Protein AF-A0A2E1DKI5-F1 (afdb_monomer)

Solvent-accessible surface area (backbone atoms only — not comparable to full-atom values): 12552 Å² total; per-residue (Å²): 135,84,75,84,70,75,86,70,64,43,45,57,90,66,54,84,60,68,47,29,30,37,26,44,74,90,65,48,77,78,40,80,41,45,41,68,60,49,48,49,57,13,55,77,67,79,36,37,36,33,37,78,37,78,89,44,90,59,27,35,30,34,32,41,59,60,70,61,49,53,50,51,53,50,48,52,53,49,49,50,55,65,69,49,71,80,70,50,74,44,80,45,82,47,56,74,84,63,51,72,69,62,47,52,57,51,48,53,51,52,48,49,40,16,61,73,51,25,33,37,38,39,34,35,54,51,61,81,80,46,66,80,45,61,64,55,48,50,55,52,53,49,55,49,47,63,74,32,52,87,51,27,43,78,73,39,72,83,40,76,61,88,59,32,36,37,30,34,38,34,40,27,72,68,39,54,52,51,47,55,50,50,53,48,51,52,49,52,51,51,52,50,53,54,52,52,53,53,53,50,52,53,54,52,51,52,55,53,52,56,56,53,58,58,53,62,61,58,67,70,62,74,83,73,126

Foldseek 3Di:
DDDPDDQAWQKQPSDPDQKEFEAEPVRDGPGIDGSVVNNVNLVVVVWIWTFNAVPDVVTYTYTHHPVVVVVVVVVVVVVVVVVPPDQAEAEAEDELPDDPVRLVVSLVVVLVCLLVFHKYKYKYFADDPCVVCVVSVLVSVVVSQVSNVVFWHWPAHFDDDDRMTITIIGGDVVSVVVVVVVVVVVVVVVVVVVVVVVVVVVVVVVVVVVVVVVVVVVVVPPPPD

Radius of gyration: 31.95 Å; Cα contacts (8 Å, |Δi|>4): 259; chains: 1; bounding box: 62×34×110 Å

pLDDT: mean 80.29, std 14.34, range [38.94, 94.31]

Structure (mmCIF, N/CA/C/O backbone):
data_AF-A0A2E1DKI5-F1
#
_entry.id   AF-A0A2E1DKI5-F1
#
loop_
_atom_site.group_PDB
_atom_site.id
_atom_site.type_symbol
_atom_site.label_atom_id
_atom_site.label_alt_id
_atom_site.label_comp_id
_atom_site.label_asym_id
_atom_site.label_entity_id
_atom_site.label_seq_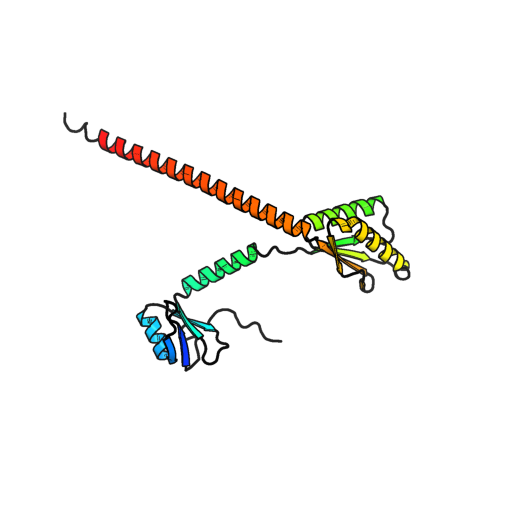id
_atom_site.pdbx_PDB_ins_code
_atom_site.Cartn_x
_atom_site.Cartn_y
_atom_site.Cartn_z
_atom_site.occupancy
_atom_site.B_iso_or_equiv
_atom_site.auth_seq_id
_atom_site.auth_comp_id
_atom_site.auth_asym_id
_atom_site.auth_atom_id
_atom_site.pdbx_PDB_model_num
ATOM 1 N N . MET A 1 1 ? -23.601 -0.014 -5.928 1.00 38.94 1 MET A N 1
ATOM 2 C CA . MET A 1 1 ? -22.528 0.612 -5.125 1.00 38.94 1 MET A CA 1
ATOM 3 C C . MET A 1 1 ? -23.033 0.673 -3.694 1.00 38.94 1 MET A C 1
ATOM 5 O O . MET A 1 1 ? -23.995 1.387 -3.455 1.00 38.94 1 MET A O 1
ATOM 9 N N . ALA A 1 2 ? -22.509 -0.158 -2.791 1.00 43.00 2 ALA A N 1
ATOM 10 C CA . ALA A 1 2 ? -22.904 -0.122 -1.384 1.00 43.00 2 ALA A CA 1
ATOM 11 C C . ALA A 1 2 ? -22.176 1.048 -0.711 1.00 43.00 2 ALA A C 1
ATOM 13 O O . ALA A 1 2 ? -20.948 1.105 -0.738 1.00 43.00 2 ALA A O 1
ATOM 14 N N . THR A 1 3 ? -22.930 2.008 -0.182 1.00 43.09 3 THR A N 1
ATOM 15 C CA . THR A 1 3 ? -22.412 3.131 0.607 1.00 43.09 3 THR A CA 1
ATOM 16 C C . THR A 1 3 ? -21.583 2.575 1.770 1.00 43.09 3 THR A C 1
ATOM 18 O O . THR A 1 3 ? -22.062 1.637 2.416 1.00 43.09 3 THR A O 1
ATOM 21 N N . PRO A 1 4 ? -20.375 3.095 2.064 1.00 44.16 4 PRO A N 1
ATOM 22 C CA . PRO A 1 4 ? -19.642 2.667 3.249 1.00 44.16 4 PRO A CA 1
ATOM 23 C C . PRO A 1 4 ? -20.494 3.021 4.469 1.00 44.16 4 PRO A C 1
ATOM 25 O O . PRO A 1 4 ? -20.694 4.196 4.773 1.00 44.16 4 PRO A O 1
ATOM 28 N N . GLN A 1 5 ? -21.082 2.011 5.114 1.00 53.19 5 GLN A N 1
ATOM 29 C CA . GLN A 1 5 ? -21.780 2.228 6.373 1.00 53.19 5 GLN A CA 1
ATOM 30 C C . GLN A 1 5 ? -20.748 2.744 7.368 1.00 53.19 5 GLN A C 1
ATOM 32 O O . GLN A 1 5 ? -19.665 2.166 7.481 1.00 53.19 5 GLN A O 1
ATOM 37 N N . ASN A 1 6 ? -21.063 3.867 8.013 1.00 49.09 6 ASN A N 1
ATOM 38 C CA . ASN A 1 6 ? -20.227 4.445 9.051 1.00 49.09 6 ASN A CA 1
ATOM 39 C C . ASN A 1 6 ? -19.862 3.326 10.041 1.00 49.09 6 ASN A C 1
ATOM 41 O O . ASN A 1 6 ? -20.757 2.717 10.619 1.00 49.09 6 ASN A O 1
ATOM 45 N N . GLN A 1 7 ? -18.572 2.999 10.157 1.00 61.75 7 GLN A N 1
ATOM 46 C CA . GLN A 1 7 ? -18.068 1.869 10.955 1.00 61.75 7 GLN A CA 1
ATOM 47 C C . GLN A 1 7 ? -18.132 2.137 12.466 1.00 61.75 7 GLN A C 1
ATOM 49 O O . GLN A 1 7 ? -17.610 1.353 13.257 1.00 61.75 7 GLN A O 1
ATOM 54 N N . GLU A 1 8 ? -18.733 3.253 12.870 1.00 75.88 8 GLU A N 1
ATOM 55 C CA . GLU A 1 8 ? -18.983 3.551 14.268 1.00 75.88 8 GLU A CA 1
ATOM 56 C C . GLU A 1 8 ? -20.163 2.698 14.757 1.00 75.88 8 GLU A C 1
ATOM 58 O O . GLU A 1 8 ? -21.264 2.797 14.201 1.00 75.88 8 GLU A O 1
ATOM 63 N N . PRO A 1 9 ? -19.944 1.829 15.759 1.00 82.38 9 PRO A N 1
ATOM 64 C CA . PRO A 1 9 ? -21.014 1.027 16.326 1.00 82.38 9 PRO A CA 1
ATOM 65 C C . PRO A 1 9 ? -22.033 1.941 17.011 1.00 82.38 9 PRO A C 1
ATOM 67 O O . PRO A 1 9 ? -21.679 2.945 17.631 1.00 82.38 9 PRO A O 1
ATOM 70 N N . ARG A 1 10 ? -23.314 1.593 16.885 1.00 88.56 10 ARG A N 1
ATOM 71 C CA . ARG A 1 10 ? -24.401 2.300 17.571 1.00 88.56 10 ARG A CA 1
ATOM 72 C C . ARG A 1 10 ? -24.365 1.953 19.053 1.00 88.56 10 ARG A C 1
ATOM 74 O O . ARG A 1 10 ? -24.092 0.807 19.405 1.00 88.56 10 ARG A O 1
ATOM 81 N N . ILE A 1 11 ? -24.668 2.929 19.899 1.00 90.56 11 ILE A N 1
ATOM 82 C CA . ILE A 1 11 ? -24.651 2.767 21.356 1.00 90.56 11 ILE A CA 1
ATOM 83 C C . ILE A 1 11 ? -25.999 3.136 21.966 1.00 90.56 11 ILE A C 1
ATOM 85 O O . ILE A 1 11 ? -26.661 4.050 21.470 1.00 90.56 11 ILE A O 1
ATOM 89 N N . ASN A 1 12 ? -26.372 2.460 23.050 1.00 90.00 12 ASN A N 1
ATOM 90 C CA . ASN A 1 12 ? -27.517 2.786 23.902 1.00 90.00 12 ASN A CA 1
ATOM 91 C C . ASN A 1 12 ? -28.786 3.108 23.078 1.00 90.00 12 ASN A C 1
ATOM 93 O O . ASN A 1 12 ? -29.239 2.286 22.278 1.00 90.00 12 ASN A O 1
ATOM 97 N N . ASP A 1 13 ? -29.315 4.329 23.198 1.00 87.38 13 ASP A N 1
ATOM 98 C CA . ASP A 1 13 ? -30.536 4.801 22.522 1.00 87.38 13 ASP A CA 1
ATOM 99 C C . ASP A 1 13 ? -30.431 4.891 20.989 1.00 87.38 13 ASP A C 1
ATOM 101 O O . ASP A 1 13 ? -31.427 5.077 20.286 1.00 87.38 13 ASP A O 1
ATOM 105 N N . GLN A 1 14 ? -29.225 4.777 20.427 1.00 86.62 14 GLN A N 1
ATOM 106 C CA . GLN A 1 14 ? -29.033 4.745 18.976 1.00 86.62 14 GLN A CA 1
ATOM 107 C C . GLN A 1 14 ? -29.433 3.391 18.371 1.00 86.62 14 GLN A C 1
ATOM 109 O O . GLN A 1 14 ? -29.611 3.292 17.150 1.00 86.62 14 GLN A O 1
ATOM 114 N N . ILE A 1 15 ? -29.584 2.356 19.203 1.00 87.25 15 ILE A N 1
ATOM 115 C CA . ILE A 1 15 ? -30.003 1.017 18.796 1.00 87.25 15 ILE A CA 1
ATOM 116 C C . ILE A 1 15 ? -31.519 1.026 18.578 1.00 87.25 15 ILE A C 1
ATOM 118 O O . ILE A 1 15 ? -32.302 1.339 19.466 1.00 87.25 15 ILE A O 1
ATOM 122 N N . ARG A 1 16 ? -31.953 0.681 17.360 1.00 86.06 16 ARG A N 1
ATOM 123 C CA . ARG A 1 16 ? -33.375 0.734 16.954 1.00 86.06 16 ARG A CA 1
ATOM 124 C C . ARG A 1 16 ? -34.074 -0.625 16.936 1.00 86.06 16 ARG A C 1
ATOM 126 O O . ARG A 1 16 ? -35.237 -0.707 16.550 1.00 86.06 16 ARG A O 1
ATOM 133 N N . ALA A 1 17 ? -33.358 -1.697 17.256 1.00 86.62 17 ALA A N 1
ATOM 134 C CA . ALA A 1 17 ? -33.906 -3.046 17.229 1.00 86.62 17 ALA A CA 1
ATOM 135 C C . ALA A 1 17 ? -34.769 -3.316 18.467 1.00 86.62 17 ALA A C 1
ATOM 137 O O . ALA A 1 17 ? -34.451 -2.850 19.552 1.00 86.62 17 ALA A O 1
ATOM 138 N N . GLN A 1 18 ? -35.852 -4.078 18.308 1.00 89.12 18 GLN A N 1
ATOM 139 C CA . GLN A 1 18 ? -36.720 -4.454 19.433 1.00 89.12 18 GLN A CA 1
ATOM 140 C C . GLN A 1 18 ? -36.117 -5.585 20.276 1.00 89.12 18 GLN A C 1
ATOM 142 O O . GLN A 1 18 ? -36.221 -5.576 21.502 1.00 89.12 18 GLN A O 1
ATOM 147 N N . GLU A 1 19 ? -35.461 -6.533 19.608 1.00 91.56 19 GLU A N 1
ATOM 148 C CA . GLU A 1 19 ? -34.788 -7.678 20.215 1.00 91.56 19 GLU A CA 1
ATOM 149 C C . GLU A 1 19 ? -33.311 -7.664 19.831 1.00 91.56 19 GLU A C 1
ATOM 151 O O . GLU A 1 19 ? -32.958 -7.389 18.680 1.00 91.56 19 GLU A O 1
ATOM 156 N N . VAL A 1 20 ? -32.452 -7.978 20.796 1.00 92.50 20 VAL A N 1
ATOM 157 C CA . VAL A 1 20 ? -30.997 -7.991 20.645 1.00 92.50 20 VAL A CA 1
ATOM 158 C C . VAL A 1 20 ? -30.431 -9.293 21.200 1.00 92.50 20 VAL A C 1
ATOM 160 O O . VAL A 1 20 ? -30.910 -9.829 22.199 1.00 92.50 20 VAL A O 1
ATOM 163 N N . ARG A 1 21 ? -29.395 -9.827 20.553 1.00 94.31 21 ARG A N 1
ATOM 164 C CA . ARG A 1 21 ? -28.584 -10.906 21.120 1.00 94.31 21 ARG A CA 1
ATOM 165 C C . ARG A 1 21 ? -27.534 -10.274 22.027 1.00 94.31 21 ARG A C 1
ATOM 167 O O . ARG A 1 21 ? -26.619 -9.627 21.523 1.00 94.31 21 ARG A O 1
ATOM 174 N N . LEU A 1 22 ? -27.685 -10.466 23.331 1.00 92.38 22 LEU A N 1
ATOM 175 C CA . LEU A 1 22 ? -26.880 -9.838 24.367 1.00 92.38 22 LEU A CA 1
ATOM 176 C C . LEU A 1 22 ? -25.679 -10.704 24.763 1.00 92.38 22 LEU A C 1
ATOM 178 O O . LEU A 1 22 ? -25.803 -11.908 25.012 1.00 92.38 22 LEU A O 1
ATOM 182 N N . VAL A 1 23 ? -24.524 -10.053 24.852 1.00 93.31 23 VAL A N 1
ATOM 183 C CA . VAL A 1 23 ? -23.289 -10.583 25.431 1.00 93.31 23 VAL A CA 1
ATOM 184 C C . VAL A 1 23 ? -22.921 -9.711 26.632 1.00 93.31 23 VAL A C 1
ATOM 186 O O . VAL A 1 23 ? -22.868 -8.487 26.499 1.00 93.31 23 VAL A O 1
ATOM 189 N N . SER A 1 24 ? -22.692 -10.335 27.787 1.00 90.88 24 SER A N 1
ATOM 190 C CA . SER A 1 24 ? -22.283 -9.650 29.019 1.00 90.88 24 SER A CA 1
ATOM 191 C C . SER A 1 24 ? -20.851 -9.104 28.916 1.00 90.88 24 SER A C 1
ATOM 193 O O . SER A 1 24 ? -20.116 -9.443 27.981 1.00 90.88 24 SER A O 1
ATOM 195 N N . TYR A 1 25 ? -20.442 -8.291 29.891 1.00 88.75 25 TYR A N 1
ATOM 196 C CA . TYR A 1 25 ? -19.085 -7.745 30.004 1.00 88.75 25 TYR A CA 1
ATOM 197 C C . TYR A 1 25 ? -18.011 -8.846 30.060 1.00 88.75 25 TYR A C 1
ATOM 199 O O . TYR A 1 25 ? -17.004 -8.763 29.358 1.00 88.75 25 TYR A O 1
ATOM 207 N N . ASP A 1 26 ? -18.277 -9.935 30.788 1.00 87.00 26 ASP A N 1
ATOM 208 C CA . ASP A 1 26 ? -17.370 -11.088 30.927 1.00 87.00 26 ASP A CA 1
ATOM 209 C C . ASP A 1 26 ? -17.282 -11.965 29.663 1.00 87.00 26 ASP A C 1
ATOM 211 O O . ASP A 1 26 ? -16.547 -12.950 29.613 1.00 87.00 26 ASP A O 1
ATOM 215 N N . GLY A 1 27 ? -18.049 -11.634 28.618 1.00 85.44 27 GLY A N 1
ATOM 216 C CA . GLY A 1 27 ? -18.135 -12.422 27.389 1.00 85.44 27 GLY A CA 1
ATOM 217 C C . GLY A 1 27 ? -19.150 -13.567 27.444 1.00 85.44 27 GLY A C 1
ATOM 218 O O . GLY A 1 27 ? -19.295 -14.296 26.458 1.00 85.44 27 GLY A O 1
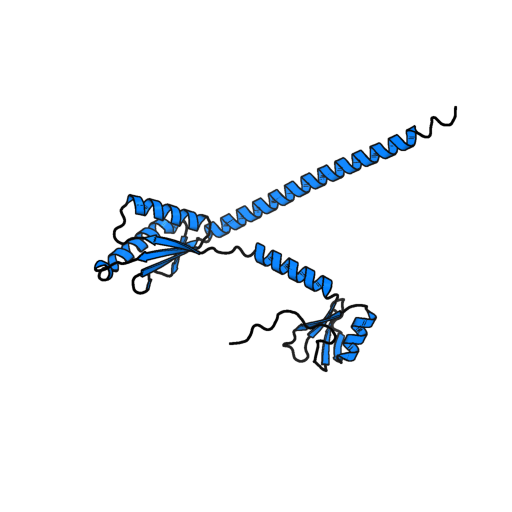ATOM 219 N N . GLU A 1 28 ? -19.890 -13.708 28.547 1.00 90.88 28 GLU A N 1
ATOM 220 C CA . GLU A 1 28 ? -20.987 -14.669 28.655 1.00 90.88 28 GLU A CA 1
ATOM 221 C C . GLU A 1 28 ? -22.141 -14.322 27.706 1.00 90.88 28 GLU A C 1
ATOM 223 O O . GLU A 1 28 ? -22.561 -13.170 27.566 1.00 90.88 28 GLU A O 1
ATOM 228 N N . GLN A 1 29 ? -22.684 -15.342 27.042 1.00 91.00 29 GLN A N 1
ATOM 229 C CA . GLN A 1 29 ? -23.820 -15.183 26.140 1.00 91.00 29 GLN A CA 1
ATOM 230 C C . GLN A 1 29 ? -25.123 -15.266 26.937 1.00 91.00 29 GLN A C 1
ATOM 232 O O . GLN A 1 29 ? -25.589 -16.356 27.257 1.00 91.00 29 GLN A O 1
ATOM 237 N N . VAL A 1 30 ? -25.734 -14.113 27.212 1.00 87.44 30 VAL A N 1
ATOM 238 C CA . VAL A 1 30 ? -27.019 -14.018 27.931 1.00 87.44 30 VAL A CA 1
ATOM 239 C C . VAL A 1 30 ? -28.186 -14.498 27.054 1.00 87.44 30 VAL A C 1
ATOM 241 O O . VAL A 1 30 ? -29.205 -14.971 27.556 1.00 87.44 30 VAL A O 1
ATOM 244 N N . GLY A 1 31 ? -28.030 -14.419 25.728 1.00 90.25 31 GLY A N 1
ATOM 245 C CA . GLY A 1 31 ? -29.013 -14.887 24.751 1.00 90.25 31 GLY A CA 1
ATOM 246 C C . GLY A 1 31 ? -29.808 -13.745 24.122 1.00 90.25 31 GLY A C 1
ATOM 247 O O . GLY A 1 31 ? -29.310 -12.632 23.989 1.00 90.25 31 GLY A O 1
ATOM 248 N N . ILE A 1 32 ? -31.026 -14.025 23.658 1.00 93.06 32 ILE A N 1
ATOM 249 C CA . ILE A 1 32 ? -31.891 -13.020 23.020 1.00 93.06 32 ILE A CA 1
ATOM 250 C C . ILE A 1 32 ? -32.719 -12.338 24.108 1.00 93.06 32 ILE A C 1
ATOM 252 O O . ILE A 1 32 ? -33.470 -13.013 24.811 1.00 93.06 32 ILE A O 1
ATOM 256 N N . ARG A 1 33 ? -32.581 -11.01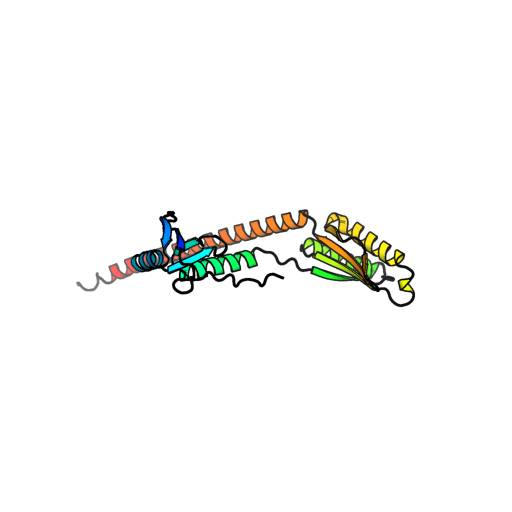7 24.236 1.00 91.62 33 ARG A N 1
ATOM 257 C CA . ARG A 1 33 ? -33.314 -10.171 25.186 1.00 91.62 33 ARG A CA 1
ATOM 258 C C . ARG A 1 33 ? -33.974 -8.998 24.470 1.00 91.62 33 ARG A C 1
ATOM 260 O O . ARG A 1 33 ? -33.619 -8.657 23.340 1.00 91.62 33 ARG A O 1
ATOM 267 N N . SER A 1 34 ? -34.943 -8.379 25.136 1.00 93.75 34 SER A N 1
ATOM 268 C CA . SER A 1 34 ? -35.511 -7.117 24.657 1.00 93.75 34 SER A CA 1
ATOM 269 C C . SER A 1 34 ? -34.493 -5.983 24.801 1.00 93.75 34 SER A C 1
ATOM 271 O O . SER A 1 34 ? -33.638 -6.024 25.689 1.00 93.75 34 SER A O 1
ATOM 273 N N . LEU A 1 35 ? -34.596 -4.950 23.961 1.00 90.94 35 LEU A N 1
ATOM 274 C CA . LEU A 1 35 ? -33.711 -3.784 24.050 1.00 90.94 35 LEU A CA 1
ATOM 275 C C . LEU A 1 35 ? -33.749 -3.128 25.441 1.00 90.94 35 LEU A C 1
ATOM 277 O O . LEU A 1 35 ? -32.703 -2.798 25.983 1.00 90.94 35 LEU A O 1
ATOM 281 N N . ASN A 1 36 ? -34.938 -2.986 26.034 1.00 92.12 36 ASN A N 1
ATOM 282 C CA . ASN A 1 36 ? -35.092 -2.367 27.356 1.00 92.12 36 ASN A CA 1
ATOM 283 C C . ASN A 1 36 ? -34.385 -3.168 28.455 1.00 92.12 36 ASN A C 1
ATOM 285 O O . ASN A 1 36 ? -33.725 -2.593 29.309 1.00 92.12 36 ASN A O 1
ATOM 289 N N . GLU A 1 37 ? -34.502 -4.497 28.426 1.00 92.00 37 GLU A N 1
ATOM 290 C CA . GLU A 1 37 ? -33.825 -5.361 29.397 1.00 92.00 37 GLU A CA 1
ATOM 291 C C . GLU A 1 37 ? -32.301 -5.274 29.246 1.00 92.00 37 GLU A C 1
ATOM 293 O O . GLU A 1 37 ? -31.591 -5.171 30.241 1.00 92.00 37 GLU A O 1
ATOM 298 N N . ALA A 1 38 ? -31.804 -5.238 28.006 1.00 91.56 38 ALA A N 1
ATOM 299 C CA . ALA A 1 38 ? -30.383 -5.060 27.727 1.00 91.56 38 ALA A CA 1
ATOM 300 C C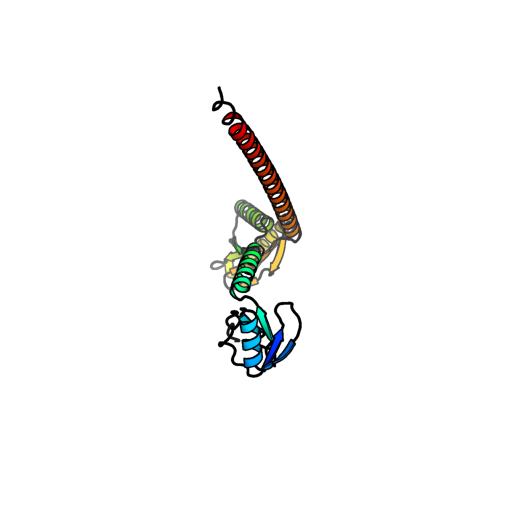 . ALA A 1 38 ? -29.851 -3.686 28.176 1.00 91.56 38 ALA A C 1
ATOM 302 O O . ALA A 1 38 ? -28.738 -3.610 28.690 1.00 91.56 38 ALA A O 1
ATOM 303 N N . LEU A 1 39 ? -30.636 -2.615 28.005 1.00 92.62 39 LEU A N 1
ATOM 304 C CA . LEU A 1 39 ? -30.286 -1.272 28.482 1.00 92.62 39 LEU A CA 1
ATOM 305 C C . LEU A 1 39 ? -30.244 -1.208 30.010 1.00 92.62 39 LEU A C 1
ATOM 307 O O . LEU A 1 39 ? -29.298 -0.652 30.556 1.00 92.62 39 LEU A O 1
ATOM 311 N N . ASN A 1 40 ? -31.217 -1.817 30.692 1.00 92.75 40 ASN A N 1
ATOM 312 C CA . ASN A 1 40 ? -31.227 -1.876 32.154 1.00 92.75 40 ASN A CA 1
ATOM 313 C C . ASN A 1 40 ? -30.013 -2.647 32.687 1.00 92.75 40 ASN A C 1
ATOM 315 O O . ASN A 1 40 ? -29.328 -2.153 33.568 1.00 92.75 40 ASN A O 1
ATOM 319 N N . MET A 1 41 ? -29.683 -3.805 32.099 1.00 90.31 41 MET A N 1
ATOM 320 C CA . MET A 1 41 ? -28.494 -4.573 32.498 1.00 90.31 41 MET A CA 1
ATOM 321 C C . MET A 1 41 ? -27.188 -3.795 32.297 1.00 90.31 41 MET A C 1
ATOM 323 O O . MET A 1 41 ? -26.264 -3.946 33.087 1.00 90.31 41 MET A O 1
ATOM 327 N N . ALA A 1 42 ? -27.097 -2.979 31.243 1.00 91.75 42 ALA A N 1
ATOM 328 C CA . ALA A 1 42 ? -25.939 -2.119 31.023 1.00 91.75 42 ALA A CA 1
ATOM 329 C C . ALA A 1 42 ? -25.864 -0.998 32.078 1.00 91.75 42 ALA A C 1
ATOM 331 O O . ALA A 1 42 ? -24.801 -0.776 32.652 1.00 91.75 42 ALA A O 1
ATOM 332 N N . GLN A 1 43 ? -27.001 -0.366 32.399 1.00 91.12 43 GLN A N 1
ATOM 333 C CA . GLN A 1 43 ? -27.105 0.662 33.443 1.00 91.12 43 GLN A CA 1
ATOM 334 C C . GLN A 1 43 ? -26.795 0.123 34.844 1.00 91.12 43 GLN A C 1
ATOM 336 O O . GLN A 1 43 ? -26.092 0.788 35.593 1.00 91.12 43 GLN A O 1
ATOM 341 N N . ASP A 1 44 ? -27.257 -1.083 35.181 1.00 92.38 44 ASP A N 1
ATOM 342 C CA . ASP A 1 44 ? -26.982 -1.736 36.470 1.00 92.38 44 ASP A CA 1
ATOM 343 C C . ASP A 1 44 ? -25.480 -1.987 36.694 1.00 92.38 44 ASP A C 1
ATOM 345 O O . ASP A 1 44 ? -25.033 -2.135 37.831 1.00 92.38 44 ASP A O 1
ATOM 349 N N . MET A 1 45 ? -24.706 -2.058 35.608 1.00 89.81 45 MET A N 1
ATOM 350 C CA . MET A 1 45 ? -23.256 -2.254 35.621 1.00 89.81 45 MET A CA 1
ATOM 351 C C . MET A 1 45 ? -22.473 -0.953 35.382 1.00 89.81 45 MET A C 1
ATOM 353 O O . MET A 1 45 ? -21.251 -1.018 35.289 1.00 89.81 45 MET A O 1
ATOM 357 N N . ASP A 1 46 ? -23.146 0.197 35.248 1.00 89.94 46 ASP A N 1
ATOM 358 C CA . ASP A 1 46 ? -22.548 1.483 34.850 1.00 89.94 46 ASP A CA 1
ATOM 359 C C . ASP A 1 46 ? -21.743 1.405 33.528 1.00 89.94 46 ASP A C 1
ATOM 361 O O . ASP A 1 46 ? -20.740 2.095 33.336 1.00 89.94 46 ASP A O 1
ATOM 365 N N . LEU A 1 47 ? -22.176 0.546 32.596 1.00 91.88 47 LEU A N 1
ATOM 366 C CA . LEU A 1 47 ? -21.545 0.311 31.291 1.00 91.88 47 LEU A CA 1
ATOM 367 C C . LEU A 1 47 ? -22.481 0.687 30.132 1.00 91.88 47 LEU A C 1
ATOM 369 O O . LEU A 1 47 ? -23.685 0.875 30.302 1.00 91.88 47 LEU A O 1
ATOM 373 N N . ASP A 1 48 ? -21.933 0.746 28.915 1.00 91.38 48 ASP A N 1
ATOM 374 C CA . ASP A 1 48 ? -22.705 1.027 27.704 1.00 91.38 48 ASP A CA 1
ATOM 375 C C . ASP A 1 48 ? -23.142 -0.255 26.982 1.00 91.38 48 ASP A C 1
ATOM 377 O O . ASP A 1 48 ? -22.424 -1.258 26.911 1.00 91.38 48 ASP A O 1
ATOM 381 N N . LEU A 1 49 ? -24.313 -0.199 26.349 1.00 92.00 49 LEU A N 1
ATOM 382 C CA . LEU A 1 49 ? -24.767 -1.212 25.406 1.00 92.00 49 LEU A CA 1
ATOM 383 C C . LEU A 1 49 ? -24.273 -0.852 24.001 1.00 92.00 49 LEU A C 1
ATOM 385 O O . LEU A 1 49 ? -24.772 0.086 23.378 1.00 92.00 49 LEU A O 1
ATOM 389 N N . VAL A 1 50 ? -23.320 -1.620 23.469 1.00 92.00 50 VAL A N 1
ATOM 390 C CA . VAL A 1 50 ? -22.700 -1.357 22.160 1.00 92.00 50 VAL A CA 1
ATOM 391 C C . VAL A 1 50 ? -23.131 -2.401 21.127 1.00 92.00 50 VAL A C 1
ATOM 393 O O . VAL A 1 50 ? -22.978 -3.608 21.322 1.00 92.00 50 VAL A O 1
ATOM 396 N N . GLU A 1 51 ? -23.646 -1.948 19.985 1.00 90.81 51 GLU A N 1
ATOM 397 C CA . GLU A 1 51 ? -24.009 -2.786 18.836 1.00 90.81 51 GLU A CA 1
ATOM 398 C C . GLU A 1 51 ? -22.753 -3.174 18.035 1.00 90.81 51 GLU A C 1
ATOM 400 O O . GLU A 1 51 ? -22.258 -2.405 17.212 1.00 90.81 51 GLU A O 1
ATOM 405 N N . VAL A 1 52 ? -22.227 -4.383 18.259 1.00 88.12 52 VAL A N 1
ATOM 406 C CA . VAL A 1 52 ? -21.002 -4.874 17.592 1.00 88.12 52 VAL A CA 1
ATOM 407 C C . VAL A 1 52 ? -21.299 -5.387 16.180 1.00 88.12 52 VAL A C 1
ATOM 409 O O . VAL A 1 52 ? -20.467 -5.261 15.281 1.00 88.12 52 VAL A O 1
ATOM 412 N N . ALA A 1 53 ? -22.483 -5.973 15.965 1.00 86.56 53 ALA A N 1
ATOM 413 C CA . ALA A 1 53 ? -22.887 -6.494 14.661 1.00 86.56 53 ALA A CA 1
ATOM 414 C C . ALA A 1 53 ? -24.371 -6.233 14.365 1.00 86.56 53 ALA A C 1
ATOM 416 O O . ALA A 1 53 ? -25.246 -7.017 14.737 1.00 86.56 53 ALA A O 1
ATOM 417 N N . GLY A 1 54 ? -24.632 -5.163 13.610 1.00 84.12 54 GLY A N 1
ATOM 418 C CA . GLY A 1 54 ? -25.975 -4.783 13.154 1.00 84.12 54 GLY A CA 1
ATOM 419 C C . GLY A 1 54 ? -26.522 -5.577 11.965 1.00 84.12 54 GLY A C 1
ATOM 420 O O . GLY A 1 54 ? -27.703 -5.485 11.652 1.00 84.12 54 GLY A O 1
ATOM 421 N N . GLN A 1 55 ? -25.680 -6.357 11.278 1.00 85.31 55 GLN A N 1
ATOM 422 C CA . GLN A 1 55 ? -26.089 -7.156 10.110 1.00 85.31 55 GLN A CA 1
ATOM 423 C C . GLN A 1 55 ? -26.748 -8.493 10.493 1.00 85.31 55 GLN A C 1
ATOM 425 O O . GLN A 1 55 ? -27.297 -9.178 9.634 1.00 85.31 55 GLN A O 1
ATOM 430 N N . ALA A 1 56 ? -26.678 -8.891 11.767 1.00 84.38 56 ALA A N 1
ATOM 431 C CA . ALA A 1 56 ? -27.298 -10.117 12.255 1.00 84.38 56 ALA A CA 1
ATOM 432 C C . ALA A 1 56 ? -28.785 -9.901 12.584 1.00 84.38 56 ALA A C 1
ATOM 434 O O . ALA A 1 56 ? -29.196 -8.811 12.974 1.00 84.38 56 ALA A O 1
ATOM 435 N N . THR A 1 57 ? -29.595 -10.956 12.471 1.00 84.75 57 THR A N 1
ATOM 436 C CA . THR A 1 57 ? -31.004 -10.955 12.896 1.00 84.75 57 THR A CA 1
ATOM 437 C C . THR A 1 57 ? -31.201 -12.026 13.975 1.00 84.75 57 THR A C 1
ATOM 439 O O . THR A 1 57 ? -31.125 -13.213 13.648 1.00 84.75 57 THR A O 1
ATOM 442 N N . PRO A 1 58 ? -31.415 -11.668 15.257 1.00 87.62 58 PRO A N 1
ATOM 443 C CA . PRO A 1 58 ? -31.355 -10.324 15.858 1.00 87.62 58 PRO A CA 1
ATOM 444 C C . PRO A 1 58 ? -29.916 -9.757 15.936 1.00 87.62 58 PRO A C 1
ATOM 446 O O . PRO A 1 58 ? -28.960 -10.547 15.949 1.00 87.62 58 PRO A O 1
ATOM 449 N N . PRO A 1 59 ? -29.744 -8.416 15.976 1.00 91.31 59 PRO A N 1
ATOM 450 C CA . PRO A 1 59 ? -28.433 -7.767 16.053 1.00 91.31 59 PRO A CA 1
ATOM 451 C C . PRO A 1 59 ? -27.703 -8.131 17.343 1.00 91.31 59 PRO A C 1
ATOM 453 O O . PRO A 1 59 ? -28.328 -8.403 18.369 1.00 91.31 59 PRO A O 1
ATOM 456 N N . VAL A 1 60 ? -26.370 -8.164 17.282 1.00 91.56 60 VAL A N 1
ATOM 457 C CA . VAL A 1 60 ? -25.532 -8.560 18.420 1.00 91.56 60 VAL A CA 1
ATOM 458 C C . VAL A 1 60 ? -25.054 -7.322 19.166 1.00 91.56 60 VAL A C 1
ATOM 460 O O . VAL A 1 60 ? -24.302 -6.511 18.616 1.00 91.56 60 VAL A O 1
ATOM 463 N N . CYS A 1 61 ? -25.460 -7.223 20.427 1.00 92.56 61 CYS A N 1
ATOM 464 C CA . CYS A 1 61 ? -25.078 -6.166 21.351 1.00 92.56 61 CYS A CA 1
ATOM 465 C C . CYS A 1 61 ? -24.196 -6.747 22.459 1.00 92.56 61 CYS A C 1
ATOM 467 O O . CYS A 1 61 ? -24.456 -7.842 22.961 1.00 92.56 61 CYS A O 1
ATOM 469 N N . ARG A 1 62 ? -23.150 -6.020 22.844 1.00 92.38 62 ARG A N 1
ATOM 470 C CA . ARG A 1 62 ? -22.271 -6.376 23.959 1.00 92.38 62 ARG A CA 1
ATOM 471 C C . ARG A 1 62 ? -22.237 -5.224 24.956 1.00 92.38 62 ARG A C 1
ATOM 473 O O . ARG A 1 62 ? -22.117 -4.074 24.542 1.00 92.38 62 ARG A O 1
ATOM 480 N N . ILE A 1 63 ? -22.335 -5.554 26.239 1.00 92.94 63 ILE A N 1
ATOM 481 C CA . ILE A 1 63 ? -22.163 -4.599 27.335 1.00 92.94 63 ILE A CA 1
ATOM 482 C C . ILE A 1 63 ? -20.661 -4.344 27.498 1.00 92.94 63 ILE A C 1
ATOM 484 O O . ILE A 1 63 ? -19.902 -5.284 27.733 1.00 92.94 63 ILE A O 1
ATOM 488 N N . MET A 1 64 ? -20.210 -3.109 27.289 1.00 90.38 64 MET A N 1
ATOM 489 C CA . MET A 1 64 ? -18.802 -2.724 27.436 1.00 90.38 64 MET A CA 1
ATOM 490 C C . MET A 1 64 ? -18.651 -1.211 27.601 1.00 90.38 64 MET A C 1
ATOM 492 O O . MET A 1 64 ? -19.523 -0.452 27.200 1.00 90.38 64 MET A O 1
ATOM 496 N N . ASP A 1 65 ? -17.499 -0.768 28.099 1.00 91.00 65 ASP A N 1
ATOM 497 C CA . ASP A 1 65 ? -17.124 0.649 28.083 1.00 91.00 65 ASP A CA 1
ATOM 498 C C . ASP A 1 65 ? -16.798 1.096 26.646 1.00 91.00 65 ASP A C 1
ATOM 500 O O . ASP A 1 65 ? -15.814 0.654 26.031 1.00 91.00 65 ASP A O 1
ATOM 504 N N . TYR A 1 66 ? -17.629 1.985 26.095 1.00 87.31 66 TYR A N 1
ATOM 505 C CA . TYR A 1 66 ? -17.451 2.493 24.738 1.00 87.31 66 TYR A CA 1
ATOM 506 C C . TYR A 1 66 ? -16.207 3.383 24.590 1.00 87.31 66 TYR A C 1
ATOM 508 O O . TYR A 1 66 ? -15.545 3.362 23.545 1.00 87.31 66 TYR A O 1
ATOM 516 N N . GLY A 1 67 ? -15.862 4.154 25.623 1.00 87.25 67 GLY A N 1
ATOM 517 C CA . GLY A 1 67 ? -14.698 5.035 25.633 1.00 87.25 67 GLY A CA 1
ATOM 518 C C . GLY A 1 67 ? -13.399 4.246 25.498 1.00 87.25 67 GLY A C 1
ATOM 519 O O . GLY A 1 67 ? -12.588 4.529 24.606 1.00 87.25 67 GLY A O 1
ATOM 520 N N . LYS A 1 68 ? -13.244 3.199 26.316 1.00 89.25 68 LYS A N 1
ATOM 521 C CA . LYS A 1 68 ? -12.089 2.292 26.256 1.00 89.25 68 LYS A CA 1
ATOM 522 C C . LYS A 1 68 ? -12.014 1.565 24.913 1.00 89.25 68 LYS A C 1
ATOM 524 O O . LYS A 1 68 ? -10.964 1.572 24.267 1.00 89.25 68 LYS A O 1
ATOM 529 N N . PHE A 1 69 ? -13.136 1.024 24.436 1.00 87.44 69 PHE A N 1
ATOM 530 C CA . PHE A 1 69 ? -13.203 0.341 23.141 1.00 87.44 69 PHE A CA 1
ATOM 531 C C . PHE A 1 69 ? -12.795 1.253 21.974 1.00 87.44 69 PHE A C 1
ATOM 533 O O . PHE A 1 69 ? -12.025 0.850 21.099 1.00 87.44 69 PHE A O 1
ATOM 540 N N . LYS A 1 70 ? -13.268 2.506 21.958 1.00 87.81 70 LYS A N 1
ATOM 541 C CA . LYS A 1 70 ? -12.910 3.487 20.926 1.00 87.81 70 LYS A CA 1
ATOM 542 C C . LYS A 1 70 ? -11.417 3.808 20.951 1.00 87.81 70 LYS A C 1
ATOM 544 O O . LYS A 1 70 ? -10.806 3.928 19.886 1.00 87.81 70 LYS A O 1
ATOM 549 N N . TYR A 1 71 ? -10.827 3.929 22.140 1.00 89.62 71 TYR A N 1
ATOM 550 C CA . TYR A 1 71 ? -9.391 4.142 22.285 1.00 89.62 71 TYR A CA 1
ATOM 551 C C . TYR A 1 71 ? -8.597 2.958 21.725 1.00 89.62 71 TYR A C 1
ATOM 553 O O . TYR A 1 71 ? -7.762 3.166 20.844 1.00 89.62 71 TYR A O 1
ATOM 561 N N . GLU A 1 72 ? -8.912 1.730 22.138 1.00 89.25 72 GLU A N 1
ATOM 562 C CA . GLU A 1 72 ? -8.247 0.508 21.667 1.00 89.25 72 GLU A CA 1
ATOM 563 C C . GLU A 1 72 ? -8.393 0.313 20.154 1.00 89.25 72 GLU A C 1
ATOM 565 O O . GLU A 1 72 ? -7.407 0.061 19.464 1.00 89.25 72 GLU A O 1
ATOM 570 N N . GLN A 1 73 ? -9.592 0.518 19.601 1.00 88.00 73 GLN A N 1
ATOM 571 C CA . GLN A 1 73 ? -9.818 0.505 18.152 1.00 88.00 73 GLN A CA 1
ATOM 572 C C . GLN A 1 73 ? -8.993 1.576 17.439 1.00 88.00 73 GLN A C 1
ATOM 574 O O . GLN A 1 73 ? -8.424 1.311 16.381 1.00 88.00 73 GLN A O 1
ATOM 579 N N . SER A 1 74 ? -8.891 2.782 18.007 1.00 87.44 74 SER A N 1
ATOM 580 C CA . SER A 1 74 ? -8.076 3.849 17.424 1.00 87.44 74 SER A CA 1
ATOM 581 C C . SER A 1 74 ? -6.582 3.519 17.463 1.00 87.44 74 SER A C 1
ATOM 583 O O . SER A 1 74 ? -5.881 3.792 16.489 1.00 87.44 74 SER A O 1
ATOM 585 N N . GLN A 1 75 ? -6.098 2.902 18.544 1.00 88.94 75 GLN A N 1
ATOM 586 C CA . GLN A 1 75 ? -4.706 2.482 18.685 1.00 88.94 75 GLN A CA 1
ATOM 587 C C . GLN A 1 75 ? -4.393 1.336 17.736 1.00 88.94 75 GLN A C 1
ATOM 589 O O . GLN A 1 75 ? -3.468 1.452 16.940 1.00 88.94 75 GLN A O 1
ATOM 594 N N . LYS A 1 76 ? -5.238 0.304 17.699 1.00 88.56 76 LYS A N 1
ATOM 595 C CA . LYS A 1 76 ? -5.119 -0.810 16.757 1.00 88.56 76 LYS A CA 1
ATOM 596 C C . LYS A 1 76 ? -5.168 -0.341 15.306 1.00 88.56 76 LYS A C 1
ATOM 598 O O . LYS A 1 76 ? -4.393 -0.818 14.487 1.00 88.56 76 LYS A O 1
ATOM 603 N N . ALA A 1 77 ? -6.032 0.620 14.976 1.00 85.69 77 ALA A N 1
ATOM 604 C CA . ALA A 1 77 ? -6.093 1.202 13.637 1.00 85.69 77 ALA A CA 1
ATOM 605 C C . ALA A 1 77 ? -4.843 2.035 13.303 1.00 85.69 77 ALA A C 1
ATOM 607 O O . ALA A 1 77 ? -4.390 2.036 12.158 1.00 85.69 77 ALA A O 1
ATOM 608 N N . LYS A 1 78 ? -4.269 2.757 14.274 1.00 86.44 78 LYS A N 1
ATOM 609 C CA . LYS A 1 78 ? -2.990 3.466 14.101 1.00 86.44 78 LYS A CA 1
ATOM 610 C C . LYS A 1 78 ? -1.844 2.476 13.918 1.00 86.44 78 LYS A C 1
ATOM 612 O O . LYS A 1 78 ? -1.057 2.638 12.994 1.00 86.44 78 LYS A O 1
ATOM 617 N N . GLU A 1 79 ? -1.776 1.446 14.747 1.00 85.31 79 GLU A N 1
ATOM 618 C CA . GLU A 1 79 ? -0.771 0.392 14.686 1.00 85.31 79 GLU A CA 1
ATOM 619 C C . GLU A 1 79 ? -0.866 -0.385 13.371 1.00 85.31 79 GLU A C 1
ATOM 621 O O . GLU A 1 79 ? 0.139 -0.554 12.690 1.00 85.31 79 GLU A O 1
ATOM 626 N N . SER A 1 80 ? -2.070 -0.758 12.928 1.00 79.56 80 SER A N 1
ATOM 627 C CA . SER A 1 80 ? -2.268 -1.423 11.638 1.00 79.56 80 SER A CA 1
ATOM 628 C C . SER A 1 80 ? -1.876 -0.528 10.463 1.00 79.56 80 SER A C 1
ATOM 630 O O . SER A 1 80 ? -1.355 -1.020 9.468 1.00 79.56 80 SER A O 1
ATOM 632 N N . ARG A 1 81 ? -2.110 0.789 10.560 1.00 79.25 81 ARG A N 1
ATOM 633 C CA . ARG A 1 81 ? -1.658 1.757 9.547 1.00 79.25 81 ARG A CA 1
ATOM 634 C C . ARG A 1 81 ? -0.139 1.905 9.531 1.00 79.25 81 ARG A C 1
ATOM 636 O O . ARG A 1 81 ? 0.415 2.042 8.451 1.00 79.25 81 ARG A O 1
ATOM 643 N N . LYS A 1 82 ? 0.520 1.867 10.693 1.00 77.12 82 LYS A N 1
ATOM 644 C CA . LYS A 1 82 ? 1.988 1.879 10.792 1.00 77.12 82 LYS A CA 1
ATOM 645 C C . LYS A 1 82 ? 2.597 0.585 10.236 1.00 77.12 82 LYS A C 1
ATOM 647 O O . LYS A 1 82 ? 3.503 0.656 9.417 1.00 77.12 82 LYS A O 1
ATOM 652 N N . LYS A 1 83 ? 2.052 -0.574 10.628 1.00 73.38 83 LYS A N 1
ATOM 653 C CA . LYS A 1 83 ? 2.483 -1.913 10.182 1.00 73.38 83 LYS A CA 1
ATOM 654 C C . LYS A 1 83 ? 2.221 -2.163 8.700 1.00 73.38 83 LYS A C 1
ATOM 656 O O . LYS A 1 83 ? 2.972 -2.867 8.038 1.00 73.38 83 LYS A O 1
ATOM 661 N N . SER A 1 84 ? 1.152 -1.593 8.151 1.00 66.44 84 SER A N 1
ATOM 662 C CA . SER A 1 84 ? 0.908 -1.633 6.713 1.00 66.44 84 SER A CA 1
ATOM 663 C C . SER A 1 84 ? 1.921 -0.736 6.005 1.00 66.44 84 SER A C 1
ATOM 665 O O . SER A 1 84 ? 1.658 0.447 5.789 1.00 66.44 84 SER A O 1
ATOM 667 N N . THR A 1 85 ? 3.058 -1.296 5.587 1.00 65.69 85 THR A N 1
ATOM 668 C CA . THR A 1 85 ? 4.019 -0.589 4.738 1.00 65.69 85 THR A CA 1
ATOM 669 C C . THR A 1 85 ? 3.295 -0.059 3.503 1.00 65.69 85 THR A C 1
ATOM 671 O O . THR A 1 85 ? 2.834 -0.822 2.651 1.00 65.69 85 THR A O 1
ATOM 674 N N . HIS A 1 86 ? 3.177 1.263 3.389 1.00 67.56 86 HIS A N 1
ATOM 675 C CA . HIS A 1 86 ? 2.688 1.877 2.165 1.00 67.56 86 HIS A CA 1
ATOM 676 C C . HIS A 1 86 ? 3.648 1.494 1.037 1.00 67.56 86 HIS A C 1
ATOM 678 O O . HIS A 1 86 ? 4.802 1.912 1.013 1.00 67.56 86 HIS A O 1
ATOM 684 N N . ILE A 1 87 ? 3.186 0.667 0.102 1.00 75.56 87 ILE A N 1
ATOM 685 C CA . ILE A 1 87 ? 3.970 0.332 -1.083 1.00 75.56 87 ILE A CA 1
ATOM 686 C C . ILE A 1 87 ? 3.897 1.545 -2.008 1.00 75.56 87 ILE A C 1
ATOM 688 O O . ILE A 1 87 ? 2.904 1.749 -2.711 1.00 75.56 87 ILE A O 1
ATOM 692 N N . LEU A 1 88 ? 4.934 2.383 -1.981 1.00 82.75 88 LEU A N 1
ATOM 693 C CA . LEU A 1 88 ? 5.036 3.505 -2.903 1.00 82.75 88 LEU A CA 1
ATOM 694 C C . LEU A 1 88 ? 5.257 2.973 -4.323 1.00 82.75 88 LEU A C 1
ATOM 696 O O . LEU A 1 88 ? 6.121 2.129 -4.568 1.00 82.75 88 LEU A O 1
ATOM 700 N N . VAL A 1 89 ? 4.482 3.502 -5.269 1.00 88.75 89 VAL A N 1
ATOM 701 C CA . VAL A 1 89 ? 4.707 3.277 -6.697 1.00 88.75 89 VAL A CA 1
ATOM 702 C C . VAL A 1 89 ? 5.567 4.422 -7.217 1.00 88.75 89 VAL A C 1
ATOM 704 O O . VAL A 1 89 ? 5.129 5.572 -7.262 1.00 88.75 89 VAL A O 1
ATOM 707 N N . LYS A 1 90 ? 6.809 4.122 -7.590 1.00 91.00 90 LYS A N 1
ATOM 708 C CA . LYS A 1 90 ? 7.724 5.064 -8.234 1.00 91.00 90 LYS A CA 1
ATOM 709 C C . LYS A 1 90 ? 7.559 4.970 -9.743 1.00 91.00 90 LYS A C 1
ATOM 711 O O . LYS A 1 90 ? 7.443 3.884 -10.301 1.00 91.00 90 LYS A O 1
ATOM 716 N N . GLU A 1 91 ? 7.572 6.109 -10.421 1.00 93.00 91 GLU A N 1
ATOM 717 C CA . GLU A 1 91 ? 7.476 6.152 -11.879 1.00 93.00 91 GLU A CA 1
ATOM 718 C C . GLU A 1 91 ? 8.829 6.501 -12.498 1.00 93.00 91 GLU A C 1
ATOM 720 O O . GLU A 1 91 ? 9.473 7.474 -12.107 1.00 93.00 91 GLU A O 1
ATOM 725 N N . MET A 1 92 ? 9.240 5.733 -13.506 1.00 92.81 92 MET A N 1
ATOM 726 C CA . MET A 1 92 ? 10.479 5.951 -14.247 1.00 92.81 92 MET A CA 1
ATOM 727 C C . MET A 1 92 ? 10.200 6.097 -15.736 1.00 92.81 92 MET A C 1
ATOM 729 O O . MET A 1 92 ? 9.602 5.226 -16.364 1.00 92.81 92 MET A O 1
ATOM 733 N N . LYS A 1 93 ? 10.642 7.216 -16.321 1.00 91.81 93 LYS A N 1
ATOM 734 C CA . LYS A 1 93 ? 10.365 7.555 -17.722 1.00 91.81 93 LYS A CA 1
ATOM 735 C C . LYS A 1 93 ? 11.588 7.348 -18.609 1.00 91.81 93 LYS A C 1
ATOM 737 O O . LYS A 1 93 ? 12.649 7.940 -18.396 1.00 91.81 93 LYS A O 1
ATOM 742 N N . TYR A 1 94 ? 11.397 6.572 -19.667 1.00 91.19 94 TYR A N 1
ATOM 743 C CA . TYR A 1 94 ? 12.399 6.264 -20.678 1.00 91.19 94 TYR A CA 1
ATOM 744 C C . TYR A 1 94 ? 12.016 6.883 -22.024 1.00 91.19 94 TYR A C 1
ATOM 746 O O . TYR A 1 94 ? 10.854 7.196 -22.303 1.00 91.19 94 TYR A O 1
ATOM 754 N N . ARG A 1 95 ? 13.031 7.105 -22.859 1.00 88.88 95 ARG A N 1
ATOM 755 C CA . ARG A 1 95 ? 12.866 7.574 -24.238 1.00 88.88 95 ARG A CA 1
ATOM 756 C C . ARG A 1 95 ? 13.258 6.444 -25.196 1.00 88.88 95 ARG A C 1
ATOM 758 O O . ARG A 1 95 ? 14.233 5.762 -24.898 1.00 88.88 95 ARG A O 1
ATOM 765 N N . PRO A 1 96 ? 12.585 6.290 -26.353 1.00 87.44 96 PRO A N 1
ATOM 766 C CA . PRO A 1 96 ? 12.928 5.256 -27.338 1.00 87.44 96 PRO A CA 1
ATOM 767 C C . PRO A 1 96 ? 14.368 5.338 -27.873 1.00 87.44 96 PRO A C 1
ATOM 769 O O . PRO A 1 96 ? 14.934 4.331 -28.275 1.00 87.44 96 PRO A O 1
ATOM 772 N N . LYS A 1 97 ? 14.975 6.532 -27.872 1.00 86.06 97 LYS A N 1
ATOM 773 C CA . LYS A 1 97 ? 16.365 6.783 -28.298 1.00 86.06 97 LYS A CA 1
ATOM 774 C C . LYS A 1 97 ? 17.249 7.164 -27.112 1.00 86.06 97 LYS A C 1
ATOM 776 O O . LYS A 1 97 ? 17.789 8.268 -27.057 1.00 86.06 97 LYS A O 1
ATOM 781 N N . ILE A 1 98 ? 17.304 6.293 -26.114 1.00 87.69 98 ILE A N 1
ATOM 782 C CA . ILE A 1 98 ? 18.165 6.470 -24.944 1.00 87.69 98 ILE A CA 1
ATOM 783 C C . ILE A 1 98 ? 19.604 6.045 -25.271 1.00 87.69 98 ILE A C 1
ATOM 785 O O . ILE A 1 98 ? 19.821 5.057 -25.967 1.00 87.69 98 ILE A O 1
ATOM 789 N N . GLY A 1 99 ? 20.593 6.803 -24.795 1.00 90.69 99 GLY A N 1
ATOM 790 C CA . GLY A 1 99 ? 21.999 6.400 -24.877 1.00 90.69 99 GLY A CA 1
ATOM 791 C C . GLY A 1 99 ? 22.354 5.381 -23.791 1.00 90.69 99 GLY A C 1
ATOM 792 O O . GLY A 1 99 ? 21.736 5.373 -22.729 1.00 90.69 99 GLY A O 1
ATOM 793 N N . VAL A 1 100 ? 23.387 4.566 -24.019 1.00 89.44 100 VAL A N 1
ATOM 794 C CA . VAL A 1 100 ? 23.813 3.495 -23.091 1.00 89.44 100 VAL A CA 1
ATOM 795 C C . VAL A 1 100 ? 24.116 4.026 -21.681 1.00 89.44 100 VAL A C 1
ATOM 797 O O . VAL A 1 100 ? 23.732 3.409 -20.691 1.00 89.44 100 VAL A O 1
ATOM 800 N N . GLY A 1 101 ? 24.740 5.205 -21.572 1.00 89.94 101 GLY A N 1
ATOM 801 C CA . GLY A 1 101 ? 25.023 5.837 -20.277 1.00 89.94 101 GLY A CA 1
ATOM 802 C C . GLY A 1 101 ? 23.758 6.173 -19.476 1.00 89.94 101 GLY A C 1
ATOM 803 O O . GLY A 1 101 ? 23.643 5.775 -18.321 1.00 89.94 101 GLY A O 1
ATOM 804 N N . ASP A 1 102 ? 22.782 6.845 -20.101 1.00 90.25 102 ASP A N 1
ATOM 805 C CA . ASP A 1 102 ? 21.508 7.212 -19.453 1.00 90.25 102 ASP A CA 1
ATOM 806 C C . ASP A 1 102 ? 20.663 5.971 -19.123 1.00 90.25 102 ASP A C 1
ATOM 808 O O . ASP A 1 102 ? 20.021 5.917 -18.074 1.00 90.25 102 ASP A O 1
ATOM 812 N N . PHE A 1 103 ? 20.704 4.947 -19.984 1.00 90.94 103 PHE A N 1
ATOM 813 C CA . PHE A 1 103 ? 20.047 3.664 -19.738 1.00 90.94 103 PHE A CA 1
ATOM 814 C C . PHE A 1 103 ? 20.577 2.997 -18.465 1.00 90.94 103 PHE A C 1
ATOM 816 O O . PHE A 1 103 ? 19.789 2.646 -17.586 1.00 90.94 103 PHE A O 1
ATOM 823 N N . ASN A 1 104 ? 21.899 2.892 -18.322 1.00 91.69 104 ASN A N 1
ATOM 824 C CA . ASN A 1 104 ? 22.522 2.279 -17.150 1.00 91.69 104 ASN A CA 1
ATOM 825 C C . ASN A 1 104 ? 22.216 3.064 -15.868 1.00 91.69 104 ASN A C 1
ATOM 827 O O . ASN A 1 104 ? 21.897 2.471 -14.840 1.00 91.69 104 ASN A O 1
ATOM 831 N N . THR A 1 105 ? 22.259 4.399 -15.914 1.00 92.00 105 THR A N 1
ATOM 832 C CA . THR A 1 105 ? 21.931 5.231 -14.746 1.00 92.00 105 THR A CA 1
ATOM 833 C C . THR A 1 105 ? 20.478 5.059 -14.308 1.00 92.00 105 THR A C 1
ATOM 835 O O . THR A 1 105 ? 20.209 4.980 -13.111 1.00 92.00 105 THR A O 1
ATOM 838 N N . LYS A 1 106 ? 19.529 4.990 -15.249 1.00 91.62 106 LYS A N 1
ATOM 839 C CA . LYS A 1 106 ? 18.117 4.773 -14.907 1.00 91.62 106 LYS A CA 1
ATOM 840 C C . LYS A 1 106 ? 17.853 3.355 -14.418 1.00 91.62 106 LYS A C 1
ATOM 842 O O . LYS A 1 106 ? 17.113 3.210 -13.454 1.00 91.62 106 LYS A O 1
ATOM 847 N N . THR A 1 107 ? 18.493 2.352 -15.013 1.00 91.06 107 THR A N 1
ATOM 848 C CA . THR A 1 107 ? 18.358 0.948 -14.594 1.00 91.06 107 THR A CA 1
ATOM 849 C C . THR A 1 107 ? 18.857 0.754 -13.162 1.00 91.06 107 THR A C 1
ATOM 851 O O . THR A 1 107 ? 18.116 0.230 -12.341 1.00 91.06 107 THR A O 1
ATOM 854 N N . ARG A 1 108 ? 20.009 1.338 -12.794 1.00 91.81 108 ARG A N 1
ATOM 855 C CA . ARG A 1 108 ? 20.498 1.336 -11.399 1.00 91.81 108 ARG A CA 1
ATOM 856 C C . ARG A 1 108 ? 19.510 1.949 -10.407 1.00 91.81 108 ARG A C 1
ATOM 858 O O . ARG A 1 108 ? 19.331 1.424 -9.318 1.00 91.81 108 ARG A O 1
ATOM 865 N N . LYS A 1 109 ? 18.836 3.042 -10.781 1.00 92.06 109 LYS A N 1
ATOM 866 C CA . LYS A 1 109 ? 17.792 3.643 -9.932 1.00 92.06 109 LYS A CA 1
ATOM 867 C C . LYS A 1 109 ? 16.550 2.760 -9.825 1.00 92.06 109 LYS A C 1
ATOM 869 O O . LYS A 1 109 ? 15.903 2.737 -8.787 1.00 92.06 109 LYS A O 1
ATOM 874 N N . VAL A 1 110 ? 16.190 2.050 -10.896 1.00 91.25 110 VAL A N 1
ATOM 875 C CA . VAL A 1 110 ? 15.105 1.059 -10.857 1.00 91.25 110 VAL A CA 1
ATOM 876 C C . VAL A 1 110 ? 15.472 -0.081 -9.905 1.00 91.25 110 VAL A C 1
ATOM 878 O O . VAL A 1 110 ? 14.647 -0.445 -9.074 1.00 91.25 110 VAL A O 1
ATOM 881 N N . GLU A 1 111 ? 16.704 -0.591 -9.966 1.00 89.56 111 GLU A N 1
ATOM 882 C CA . GLU A 1 111 ? 17.208 -1.600 -9.026 1.00 89.56 111 GLU A CA 1
ATOM 883 C C . GLU A 1 111 ? 17.184 -1.100 -7.579 1.00 89.56 111 GLU A C 1
ATOM 885 O O . GLU A 1 111 ? 16.735 -1.822 -6.697 1.00 89.56 111 GLU A O 1
ATOM 890 N N . GLU A 1 112 ? 17.627 0.135 -7.331 1.00 88.62 112 GLU A N 1
ATOM 891 C CA . GLU A 1 112 ? 17.593 0.767 -6.008 1.00 88.62 112 GLU A CA 1
ATOM 892 C C . GLU A 1 112 ? 16.163 0.854 -5.468 1.00 88.62 112 GLU A C 1
ATOM 894 O O . GLU A 1 112 ? 15.906 0.391 -4.365 1.00 88.62 112 GLU A O 1
ATOM 899 N N . PHE A 1 113 ? 15.195 1.315 -6.266 1.00 89.25 113 PHE A N 1
ATOM 900 C CA . PHE A 1 113 ? 13.793 1.370 -5.839 1.00 89.25 113 PHE A CA 1
ATOM 901 C C . PHE A 1 113 ? 13.181 -0.009 -5.573 1.00 89.25 113 PHE A C 1
ATOM 903 O O . PHE A 1 113 ? 12.328 -0.148 -4.693 1.00 89.25 113 PHE A O 1
ATOM 910 N N . LEU A 1 114 ? 13.602 -1.033 -6.314 1.00 87.62 114 LEU A N 1
ATOM 911 C CA . LEU A 1 114 ? 13.139 -2.402 -6.098 1.00 87.62 114 LEU A CA 1
ATOM 912 C C . LEU A 1 114 ? 13.784 -3.034 -4.864 1.00 87.62 114 LEU A C 1
ATOM 914 O O . LEU A 1 114 ? 13.079 -3.720 -4.130 1.00 87.62 114 LEU A O 1
ATOM 918 N N . LYS A 1 115 ? 15.065 -2.747 -4.592 1.00 85.19 115 LYS A N 1
ATOM 919 C CA . LYS A 1 115 ? 15.764 -3.108 -3.344 1.00 85.19 115 LYS A CA 1
ATOM 920 C C . LYS A 1 115 ? 15.209 -2.366 -2.141 1.00 85.19 115 LYS A C 1
ATOM 922 O O . LYS A 1 115 ? 15.121 -2.928 -1.058 1.00 85.19 115 LYS A O 1
ATOM 927 N N . GLU A 1 116 ? 14.799 -1.119 -2.331 1.00 83.44 116 GLU A N 1
ATOM 928 C CA . GLU A 1 116 ? 14.084 -0.392 -1.301 1.00 83.44 116 GLU A CA 1
ATOM 929 C C . GLU A 1 116 ? 12.765 -1.073 -1.006 1.00 83.44 116 GLU A C 1
ATOM 931 O O . GLU A 1 116 ? 12.377 -0.961 0.139 1.00 83.44 116 GLU A O 1
ATOM 936 N N . GLY A 1 117 ? 12.141 -1.776 -1.971 1.00 80.75 117 GLY A N 1
ATOM 937 C CA . GLY A 1 117 ? 10.864 -2.503 -1.906 1.00 80.75 117 GLY A CA 1
ATOM 938 C C . GLY A 1 117 ? 9.649 -1.681 -2.362 1.00 80.75 117 GLY A C 1
ATOM 939 O O . GLY A 1 117 ? 8.517 -1.908 -1.924 1.00 80.75 117 GLY A O 1
ATOM 940 N N . SER A 1 118 ? 9.894 -0.676 -3.203 1.00 88.06 118 SER A N 1
ATOM 941 C CA . SER A 1 118 ? 8.869 0.084 -3.918 1.00 88.06 118 SER A CA 1
ATOM 942 C C . SER A 1 118 ? 8.505 -0.619 -5.227 1.00 88.06 118 SER A C 1
ATOM 944 O O . SER A 1 118 ? 9.335 -1.283 -5.846 1.00 88.06 118 SER A O 1
ATOM 946 N N . LYS A 1 119 ? 7.269 -0.437 -5.699 1.00 90.75 119 LYS A N 1
ATOM 947 C CA . LYS A 1 119 ? 6.893 -0.860 -7.057 1.00 90.75 119 LYS A CA 1
ATOM 948 C C . LYS A 1 119 ? 7.368 0.180 -8.054 1.00 90.75 119 LYS A C 1
ATOM 950 O O . LYS A 1 119 ? 7.243 1.376 -7.792 1.00 90.75 119 LYS A O 1
ATOM 955 N N . VAL A 1 120 ? 7.859 -0.248 -9.210 1.00 93.06 120 VAL A N 1
ATOM 956 C CA . VAL A 1 120 ? 8.354 0.677 -10.234 1.00 93.06 120 VAL A CA 1
ATOM 957 C C . VAL A 1 120 ? 7.527 0.551 -11.501 1.00 93.06 120 VAL A C 1
ATOM 959 O O . VAL A 1 120 ? 7.517 -0.487 -12.158 1.00 93.06 120 VAL A O 1
ATOM 962 N N . LYS A 1 121 ? 6.850 1.636 -11.877 1.00 94.00 121 LYS A N 1
ATOM 963 C CA . LYS A 1 121 ? 6.187 1.771 -13.174 1.00 94.00 121 LYS A CA 1
ATOM 964 C C . LYS A 1 121 ? 7.160 2.396 -14.166 1.00 94.00 121 LYS A C 1
ATOM 966 O O . LYS A 1 121 ? 7.449 3.593 -14.111 1.00 94.00 121 LYS A O 1
ATOM 971 N N . VAL A 1 122 ? 7.643 1.592 -15.100 1.00 93.56 122 VAL A N 1
ATOM 972 C CA . VAL A 1 122 ? 8.495 2.037 -16.198 1.00 93.56 122 VAL A CA 1
ATOM 973 C C . VAL A 1 122 ? 7.610 2.467 -17.361 1.00 93.56 122 VAL A C 1
ATOM 975 O O . VAL A 1 122 ? 6.766 1.706 -17.814 1.00 93.56 122 VAL A O 1
ATOM 978 N N . THR A 1 123 ? 7.774 3.699 -17.841 1.00 92.56 123 THR A N 1
ATOM 979 C CA . THR A 1 123 ? 6.985 4.262 -18.946 1.00 92.56 123 THR A CA 1
ATOM 980 C C . THR A 1 123 ? 7.894 4.748 -20.066 1.00 92.56 123 THR A C 1
ATOM 982 O O . THR A 1 123 ? 8.724 5.635 -19.862 1.00 92.56 123 THR A O 1
ATOM 985 N N . ILE A 1 124 ? 7.694 4.238 -21.276 1.00 91.50 124 ILE A N 1
ATOM 986 C CA . ILE A 1 124 ? 8.295 4.762 -22.502 1.00 91.50 124 ILE A CA 1
ATOM 987 C C . ILE A 1 124 ? 7.264 5.632 -23.208 1.00 91.50 124 ILE A C 1
ATOM 989 O O . ILE A 1 124 ? 6.161 5.186 -23.506 1.00 91.50 124 ILE A O 1
ATOM 993 N N . MET A 1 125 ? 7.626 6.881 -23.492 1.00 89.44 125 MET A N 1
ATOM 994 C CA . MET A 1 125 ? 6.780 7.785 -24.274 1.00 89.44 125 MET A CA 1
ATOM 995 C C . MET A 1 125 ? 7.246 7.804 -25.727 1.00 89.44 125 MET A C 1
ATOM 997 O O . MET A 1 125 ? 8.371 8.228 -26.005 1.00 89.44 125 MET A O 1
ATOM 1001 N N . PHE A 1 126 ? 6.372 7.427 -26.657 1.00 87.88 126 PHE A N 1
ATOM 1002 C CA . PHE A 1 126 ? 6.640 7.555 -28.087 1.00 87.88 126 PHE A CA 1
ATOM 1003 C C . PHE A 1 126 ? 6.246 8.947 -28.581 1.00 87.88 126 PHE A C 1
ATOM 1005 O O . PHE A 1 126 ? 5.201 9.485 -28.206 1.00 87.88 126 PHE A O 1
ATOM 1012 N N . ARG A 1 127 ? 7.068 9.550 -29.450 1.00 86.56 127 ARG A N 1
ATOM 1013 C CA . ARG A 1 127 ? 6.754 10.847 -30.065 1.00 86.56 127 ARG A CA 1
ATOM 1014 C C . ARG A 1 127 ? 6.796 10.779 -31.590 1.00 86.56 127 ARG A C 1
ATOM 1016 O O . ARG A 1 127 ? 7.737 10.275 -32.194 1.00 86.56 127 ARG A O 1
ATOM 1023 N N . GLY A 1 128 ? 5.766 11.345 -32.223 1.00 85.75 128 GLY A N 1
ATOM 1024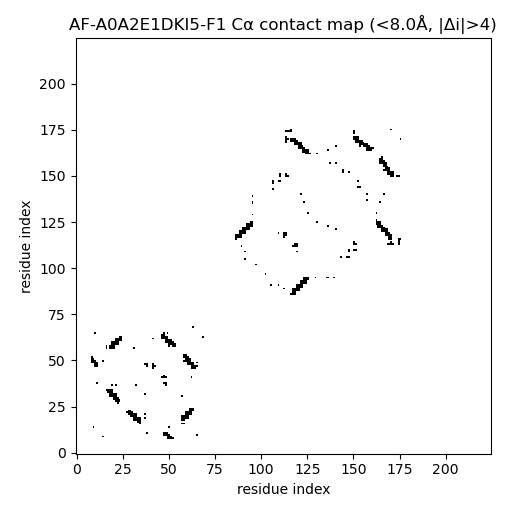 C CA . GLY A 1 128 ? 5.690 11.508 -33.676 1.00 85.75 128 GLY A CA 1
ATOM 1025 C C . GLY A 1 128 ? 5.791 10.180 -34.431 1.00 85.75 128 GLY A C 1
ATOM 1026 O O . GLY A 1 128 ? 4.959 9.294 -34.254 1.00 85.75 128 GLY A O 1
ATOM 1027 N N . ARG A 1 129 ? 6.825 10.052 -35.270 1.00 83.56 129 ARG A N 1
ATOM 1028 C CA . ARG A 1 129 ? 7.060 8.886 -36.144 1.00 83.56 129 ARG A CA 1
ATOM 1029 C C . ARG A 1 129 ? 7.461 7.619 -35.379 1.00 83.56 129 ARG A C 1
ATOM 1031 O O . ARG A 1 129 ? 7.376 6.524 -35.914 1.00 83.56 129 ARG A O 1
ATOM 1038 N N . GLU A 1 130 ? 7.845 7.746 -34.112 1.00 80.00 130 GLU A N 1
ATOM 1039 C CA . GLU A 1 130 ? 8.250 6.610 -33.275 1.00 80.00 130 GLU A CA 1
ATOM 1040 C C . GLU A 1 130 ? 7.056 5.741 -32.843 1.00 80.00 130 GLU A C 1
ATOM 1042 O O . GLU A 1 130 ? 7.245 4.599 -32.444 1.00 80.00 130 GLU A O 1
ATOM 1047 N N . MET A 1 131 ? 5.815 6.227 -32.994 1.00 80.31 131 MET A N 1
ATOM 1048 C CA . MET A 1 131 ? 4.601 5.439 -32.722 1.00 80.31 131 MET A CA 1
ATOM 1049 C C . MET A 1 131 ? 4.422 4.229 -33.657 1.00 80.31 131 MET A C 1
ATOM 1051 O O . MET A 1 131 ? 3.618 3.346 -33.347 1.00 80.31 131 MET A O 1
ATOM 1055 N N . GLN A 1 132 ? 5.133 4.211 -34.791 1.00 80.31 132 GLN A N 1
ATOM 1056 C CA . GLN A 1 132 ? 5.141 3.113 -35.763 1.00 80.31 132 GLN A CA 1
ATOM 1057 C C . GLN A 1 132 ? 6.128 1.997 -35.392 1.00 80.31 132 GLN A C 1
ATOM 1059 O O . GLN A 1 132 ? 6.031 0.907 -35.943 1.00 80.31 132 GLN A O 1
ATOM 1064 N N . HIS A 1 133 ? 7.034 2.239 -34.436 1.00 82.81 133 HIS A N 1
ATOM 1065 C CA . HIS A 1 133 ? 8.056 1.279 -34.011 1.00 82.81 133 HIS A CA 1
ATOM 1066 C C . HIS A 1 133 ? 7.909 0.918 -32.523 1.00 82.81 133 HIS A C 1
ATOM 1068 O O . HIS A 1 133 ? 8.780 1.256 -31.716 1.00 82.81 133 HIS A O 1
ATOM 1074 N N . PRO A 1 134 ? 6.826 0.216 -32.134 1.00 83.44 134 PRO A N 1
ATOM 1075 C CA . PRO A 1 134 ? 6.666 -0.271 -30.763 1.00 83.44 134 PRO A CA 1
ATOM 1076 C C . PRO A 1 134 ? 7.763 -1.275 -30.373 1.00 83.44 134 PRO A C 1
ATOM 1078 O O . PRO A 1 134 ? 8.121 -1.354 -29.202 1.00 83.44 134 PRO A O 1
ATOM 1081 N N . GLU A 1 135 ? 8.352 -1.971 -31.352 1.00 87.56 135 GLU A N 1
ATOM 1082 C CA . GLU A 1 135 ? 9.454 -2.926 -31.165 1.00 87.56 135 GLU A CA 1
ATOM 1083 C C . GLU A 1 135 ? 10.670 -2.309 -30.463 1.00 87.56 135 GLU A C 1
ATOM 1085 O O . GLU A 1 135 ? 11.308 -2.962 -29.643 1.00 87.56 135 GLU A O 1
ATOM 1090 N N . LEU A 1 136 ? 10.979 -1.036 -30.739 1.00 85.88 136 LEU A N 1
ATOM 1091 C CA . LEU A 1 136 ? 12.102 -0.348 -30.096 1.00 85.88 136 LEU A CA 1
ATOM 1092 C C . LEU A 1 136 ? 11.852 -0.140 -28.600 1.00 85.88 136 LEU A C 1
ATOM 1094 O O . LEU A 1 136 ? 12.773 -0.269 -27.801 1.00 85.88 136 LEU A O 1
ATOM 1098 N N . GLY A 1 137 ? 10.610 0.167 -28.218 1.00 86.38 137 GLY A N 1
ATOM 1099 C CA . GLY A 1 137 ? 10.241 0.290 -26.810 1.00 86.38 137 GLY A CA 1
ATOM 1100 C C . GLY A 1 137 ? 10.215 -1.064 -26.109 1.00 86.38 137 GLY A C 1
ATOM 1101 O O . GLY A 1 137 ? 10.752 -1.179 -25.013 1.00 86.38 137 GLY A O 1
ATOM 1102 N N . ALA A 1 138 ? 9.669 -2.088 -26.771 1.00 88.25 138 ALA A N 1
ATOM 1103 C CA . ALA A 1 138 ? 9.613 -3.446 -26.237 1.00 88.25 138 ALA A CA 1
ATOM 1104 C C . ALA A 1 138 ? 11.013 -3.989 -25.914 1.00 88.25 138 ALA A C 1
ATOM 1106 O O . ALA A 1 138 ? 11.243 -4.417 -24.790 1.00 88.25 138 ALA A O 1
ATOM 1107 N N . ARG A 1 139 ? 11.977 -3.849 -26.838 1.00 89.88 139 ARG A N 1
ATOM 1108 C CA . ARG A 1 139 ? 13.372 -4.271 -26.611 1.00 89.88 139 ARG A CA 1
ATOM 1109 C C . ARG A 1 139 ? 14.032 -3.558 -25.432 1.00 89.88 139 ARG A C 1
ATOM 1111 O O . ARG A 1 139 ? 14.807 -4.158 -24.701 1.00 89.88 139 ARG A O 1
ATOM 1118 N N . ILE A 1 140 ? 13.751 -2.267 -25.239 1.00 89.06 140 ILE A N 1
ATOM 1119 C CA . ILE A 1 140 ? 14.297 -1.522 -24.095 1.00 89.06 140 ILE A CA 1
ATOM 1120 C C . ILE A 1 140 ? 13.700 -2.047 -22.788 1.00 89.06 140 ILE A C 1
ATOM 1122 O O . ILE A 1 140 ? 14.436 -2.200 -21.821 1.00 89.06 140 ILE A O 1
ATOM 1126 N N . LEU A 1 141 ? 12.393 -2.319 -22.747 1.00 89.94 141 LEU A N 1
ATOM 1127 C CA . LEU A 1 141 ? 11.741 -2.859 -21.550 1.00 89.94 141 LEU A CA 1
ATOM 1128 C C . LEU A 1 141 ? 12.214 -4.275 -21.230 1.00 89.94 141 LEU A C 1
ATOM 1130 O O . LEU A 1 141 ? 12.420 -4.572 -20.061 1.00 89.94 141 LEU A O 1
ATOM 1134 N N . GLU A 1 142 ? 12.438 -5.100 -22.250 1.00 90.81 142 GLU A N 1
ATOM 1135 C CA . GLU A 1 142 ? 13.024 -6.435 -22.116 1.00 90.81 142 GLU A CA 1
ATOM 1136 C C . GLU A 1 142 ? 14.438 -6.357 -21.526 1.00 90.81 142 GLU A C 1
ATOM 1138 O O . GLU A 1 142 ? 14.695 -6.950 -20.486 1.00 90.81 142 GLU A O 1
ATOM 1143 N N . ASN A 1 143 ? 15.304 -5.487 -22.061 1.00 90.19 143 ASN A N 1
ATOM 1144 C CA . ASN A 1 143 ? 16.640 -5.267 -21.495 1.00 90.19 143 ASN A CA 1
ATOM 1145 C C . ASN A 1 143 ? 16.604 -4.768 -20.037 1.00 90.19 143 ASN A C 1
ATOM 1147 O O . ASN A 1 143 ? 17.476 -5.116 -19.243 1.00 90.19 143 ASN A O 1
ATOM 1151 N N . VAL A 1 144 ? 15.631 -3.917 -19.677 1.00 89.56 144 VAL A N 1
ATOM 1152 C CA . VAL A 1 144 ? 15.445 -3.485 -18.278 1.00 89.56 144 VAL A CA 1
ATOM 1153 C C . VAL A 1 144 ? 14.982 -4.658 -17.419 1.00 89.56 144 VAL A C 1
ATOM 1155 O O . VAL A 1 144 ? 15.468 -4.804 -16.304 1.00 89.56 144 VAL A O 1
ATOM 1158 N N . ALA A 1 145 ? 14.056 -5.481 -17.909 1.00 89.56 145 ALA A N 1
ATOM 1159 C CA . ALA A 1 145 ? 13.574 -6.649 -17.186 1.00 89.56 145 ALA A CA 1
ATOM 1160 C C . ALA A 1 145 ? 14.698 -7.664 -16.930 1.00 89.56 145 ALA A C 1
ATOM 1162 O O . ALA A 1 145 ? 14.818 -8.138 -15.804 1.00 89.56 145 ALA A O 1
ATOM 1163 N N . ASP A 1 146 ? 15.555 -7.918 -17.920 1.00 90.19 146 ASP A N 1
ATOM 1164 C CA . ASP A 1 146 ? 16.704 -8.820 -17.791 1.00 90.1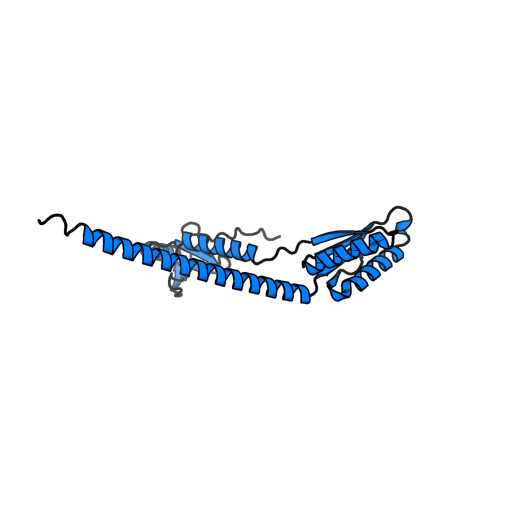9 146 ASP A CA 1
ATOM 1165 C C . ASP A 1 146 ? 17.727 -8.304 -16.774 1.00 90.19 146 ASP A C 1
ATOM 1167 O O . ASP A 1 146 ? 18.181 -9.055 -15.913 1.00 90.19 146 ASP A O 1
ATOM 1171 N N . ALA A 1 147 ? 18.055 -7.008 -16.819 1.00 86.88 147 ALA A N 1
ATOM 1172 C CA . ALA A 1 147 ? 18.980 -6.398 -15.861 1.00 86.88 147 ALA A CA 1
ATOM 1173 C C . ALA A 1 147 ? 18.451 -6.441 -14.416 1.00 86.88 147 ALA A C 1
ATOM 1175 O O . ALA A 1 147 ? 19.218 -6.500 -13.461 1.00 86.88 147 ALA A O 1
ATOM 1176 N N . VAL A 1 148 ? 17.128 -6.419 -14.258 1.00 85.56 148 VAL A N 1
ATOM 1177 C CA . VAL A 1 148 ? 16.441 -6.333 -12.965 1.00 85.56 148 VAL A CA 1
ATOM 1178 C C . VAL A 1 148 ? 15.967 -7.705 -12.457 1.00 85.56 148 VAL A C 1
ATOM 1180 O O . VAL A 1 148 ? 15.507 -7.812 -11.319 1.00 85.56 148 VAL A O 1
ATOM 1183 N N . ALA A 1 149 ? 16.125 -8.771 -13.246 1.00 84.88 149 ALA A N 1
ATOM 1184 C CA . ALA A 1 149 ? 15.642 -10.117 -12.931 1.00 84.88 149 ALA A CA 1
ATOM 1185 C C . ALA A 1 149 ? 16.189 -10.689 -11.606 1.00 84.88 149 ALA A C 1
ATOM 1187 O O . ALA A 1 149 ? 15.556 -11.549 -10.997 1.00 84.88 149 ALA A O 1
ATOM 1188 N N . GLU A 1 150 ? 17.342 -10.202 -11.137 1.00 81.75 150 GLU A N 1
ATOM 1189 C CA . GLU A 1 150 ? 17.934 -10.605 -9.856 1.00 81.75 150 GLU A CA 1
ATOM 1190 C C . GLU A 1 150 ? 17.221 -9.981 -8.640 1.00 81.75 150 GLU A C 1
ATOM 1192 O O . GLU A 1 150 ? 17.112 -10.608 -7.586 1.00 81.75 150 GLU A O 1
ATOM 1197 N N . VAL A 1 151 ? 16.705 -8.754 -8.771 1.00 82.44 151 VAL A N 1
ATOM 1198 C CA . VAL A 1 151 ? 16.148 -7.968 -7.649 1.00 82.44 151 VAL A CA 1
ATOM 1199 C C . VAL A 1 151 ? 14.621 -7.860 -7.679 1.00 82.44 151 VAL A C 1
ATOM 1201 O O . VAL A 1 151 ? 13.992 -7.517 -6.674 1.00 82.44 151 VAL A O 1
ATOM 1204 N N . GLY A 1 152 ? 13.999 -8.144 -8.822 1.00 84.75 152 GLY A N 1
ATOM 1205 C CA . GLY A 1 152 ? 12.575 -7.936 -9.049 1.00 84.75 152 GLY A CA 1
ATOM 1206 C C . GLY A 1 152 ? 11.949 -8.963 -9.981 1.00 84.75 152 GLY A C 1
ATOM 1207 O O . GLY A 1 152 ? 12.618 -9.792 -10.586 1.00 84.75 152 GLY A O 1
ATOM 1208 N N . HIS A 1 153 ? 10.627 -8.893 -10.091 1.00 87.56 153 HIS A N 1
ATOM 1209 C CA . HIS A 1 153 ? 9.849 -9.668 -11.051 1.00 87.56 153 HIS A CA 1
ATOM 1210 C C . HIS A 1 153 ? 8.861 -8.757 -11.782 1.00 87.56 153 HIS A C 1
ATOM 1212 O O . HIS A 1 153 ? 8.489 -7.686 -11.295 1.00 87.56 153 HIS A O 1
ATOM 1218 N N . ILE A 1 154 ? 8.436 -9.177 -12.969 1.00 90.06 154 ILE A N 1
ATOM 1219 C CA . ILE A 1 154 ? 7.444 -8.451 -13.762 1.00 90.06 154 ILE A CA 1
ATOM 1220 C C . ILE A 1 154 ? 6.060 -8.750 -13.175 1.00 90.06 154 ILE A C 1
ATOM 1222 O O . ILE A 1 154 ? 5.648 -9.907 -13.137 1.00 90.06 154 ILE A O 1
ATOM 1226 N N . GLU A 1 155 ? 5.344 -7.719 -12.720 1.00 88.75 155 GLU A N 1
ATOM 1227 C CA . GLU A 1 155 ? 3.935 -7.852 -12.316 1.00 88.75 155 GLU A CA 1
ATOM 1228 C C . GLU A 1 155 ? 3.006 -7.654 -13.514 1.00 88.75 155 GLU A C 1
ATOM 1230 O O . GLU A 1 155 ? 2.054 -8.406 -13.704 1.00 88.75 155 GLU A O 1
ATOM 1235 N N . VAL A 1 156 ? 3.294 -6.634 -14.328 1.00 90.38 156 VAL A N 1
ATOM 1236 C CA . VAL A 1 156 ? 2.528 -6.309 -15.534 1.00 90.38 156 VAL A CA 1
ATOM 1237 C C . VAL A 1 156 ? 3.492 -6.264 -16.704 1.00 90.38 156 VAL A C 1
ATOM 1239 O O . VAL A 1 156 ? 4.428 -5.457 -16.711 1.00 90.38 156 VAL A O 1
ATOM 1242 N N . TYR A 1 157 ? 3.253 -7.144 -17.675 1.00 90.06 157 TYR A N 1
ATOM 1243 C CA . TYR A 1 157 ? 4.017 -7.203 -18.915 1.00 90.06 157 TYR A CA 1
ATOM 1244 C C . TYR A 1 157 ? 3.923 -5.882 -19.698 1.00 90.06 157 TYR A C 1
ATOM 1246 O O . TYR A 1 157 ? 2.989 -5.112 -19.489 1.00 90.06 157 TYR A O 1
ATOM 1254 N N . PRO A 1 158 ? 4.880 -5.599 -20.601 1.00 90.19 158 PRO A N 1
ATOM 1255 C CA . PRO A 1 158 ? 4.851 -4.407 -21.441 1.00 90.19 158 PRO A CA 1
ATOM 1256 C C . PRO A 1 158 ? 3.541 -4.259 -22.227 1.00 90.19 158 PRO A C 1
ATOM 1258 O O . PRO A 1 158 ? 3.315 -4.954 -23.218 1.00 90.19 158 PRO A O 1
ATOM 1261 N N . GLU A 1 159 ? 2.700 -3.309 -21.824 1.00 88.62 159 GLU A N 1
ATOM 1262 C CA . GLU A 1 159 ? 1.440 -3.000 -22.495 1.00 88.62 159 GLU A CA 1
ATOM 1263 C C . GLU A 1 159 ? 1.489 -1.614 -23.134 1.00 88.62 159 GLU A C 1
ATOM 1265 O O . GLU A 1 159 ? 2.091 -0.663 -22.625 1.00 88.62 159 GLU A O 1
ATOM 1270 N N . ARG A 1 160 ? 0.862 -1.488 -24.306 1.00 86.00 160 ARG A N 1
ATOM 1271 C CA . ARG A 1 160 ? 0.783 -0.218 -25.026 1.00 86.00 160 ARG A CA 1
ATOM 1272 C C . ARG A 1 160 ? -0.484 0.528 -24.628 1.00 86.00 160 ARG A C 1
ATOM 1274 O O . ARG A 1 160 ? -1.571 0.223 -25.108 1.00 86.00 160 ARG A O 1
ATOM 1281 N N . GLU A 1 161 ? -0.312 1.597 -23.868 1.00 85.25 161 GLU A N 1
ATOM 1282 C CA . GLU A 1 161 ? -1.370 2.529 -23.496 1.00 85.25 161 GLU A CA 1
ATOM 1283 C C . GLU A 1 161 ? -1.298 3.788 -24.383 1.00 85.25 161 GLU A C 1
ATOM 1285 O O . GLU A 1 161 ? -0.725 4.832 -24.051 1.00 85.25 161 GLU A O 1
ATOM 1290 N N . GLY A 1 162 ? -1.832 3.664 -25.603 1.00 86.12 162 GLY A N 1
ATOM 1291 C CA . GLY A 1 162 ? -1.895 4.746 -26.589 1.00 86.12 162 GLY A CA 1
ATOM 1292 C C . GLY A 1 162 ? -0.519 5.225 -27.073 1.00 86.12 162 GLY A C 1
ATOM 1293 O O . GLY A 1 162 ? 0.109 4.600 -27.937 1.00 86.12 162 GLY A O 1
ATOM 1294 N N . ARG A 1 163 ? -0.081 6.383 -26.556 1.00 86.06 163 ARG A N 1
ATOM 1295 C CA . ARG A 1 163 ? 1.229 7.004 -26.856 1.00 86.06 163 ARG A CA 1
ATOM 1296 C C . ARG A 1 163 ? 2.345 6.534 -25.926 1.00 86.06 163 ARG A C 1
ATOM 1298 O O . ARG A 1 163 ? 3.514 6.818 -26.195 1.00 86.06 163 ARG A O 1
ATOM 1305 N N . ASN A 1 164 ? 1.989 5.828 -24.861 1.00 89.25 164 ASN A N 1
ATOM 1306 C CA . ASN A 1 164 ? 2.922 5.323 -23.877 1.00 89.25 164 ASN A CA 1
ATOM 1307 C C . ASN A 1 164 ? 2.960 3.797 -23.953 1.00 89.25 164 ASN A C 1
ATOM 1309 O O . ASN A 1 164 ? 1.995 3.156 -24.360 1.00 89.25 164 ASN A O 1
ATOM 1313 N N . MET A 1 165 ? 4.083 3.216 -23.562 1.00 90.81 165 MET A N 1
ATOM 1314 C CA . MET A 1 165 ? 4.182 1.796 -23.255 1.00 90.81 165 MET A CA 1
ATOM 1315 C C . MET A 1 165 ? 4.691 1.666 -21.834 1.00 90.81 165 MET A C 1
ATOM 1317 O O . MET A 1 165 ? 5.672 2.317 -21.465 1.00 90.81 165 MET A O 1
ATOM 1321 N N . THR A 1 166 ? 3.970 0.899 -21.034 1.00 92.38 166 THR A N 1
ATOM 1322 C CA . THR A 1 166 ? 4.162 0.811 -19.593 1.00 92.38 166 THR A CA 1
ATOM 1323 C C . THR A 1 166 ? 4.468 -0.625 -19.202 1.00 92.38 166 THR A C 1
ATOM 1325 O O . THR A 1 166 ? 3.957 -1.572 -19.788 1.00 92.38 166 THR A O 1
ATOM 1328 N N . MET A 1 167 ? 5.347 -0.779 -18.221 1.00 92.88 167 MET A N 1
ATOM 1329 C CA . MET A 1 167 ? 5.666 -2.047 -17.575 1.00 92.88 167 MET A CA 1
ATOM 1330 C C . MET A 1 167 ? 5.709 -1.793 -16.072 1.00 92.88 167 MET A C 1
ATOM 1332 O O . MET A 1 167 ? 6.222 -0.756 -15.639 1.00 92.88 167 MET A O 1
ATOM 1336 N N . VAL A 1 168 ? 5.168 -2.712 -15.273 1.00 92.19 168 VAL A N 1
ATOM 1337 C CA . VAL A 1 168 ? 5.213 -2.606 -13.809 1.00 92.19 168 VAL A CA 1
ATOM 1338 C C . VAL A 1 168 ? 6.083 -3.721 -13.256 1.00 92.19 168 VAL A C 1
ATOM 1340 O O . VAL A 1 168 ? 5.826 -4.903 -13.484 1.00 92.19 168 VAL A O 1
ATOM 1343 N N . LEU A 1 169 ? 7.113 -3.314 -12.521 1.00 91.12 169 LEU A N 1
ATOM 1344 C CA . LEU A 1 169 ? 8.051 -4.190 -11.839 1.00 91.12 169 LEU A CA 1
ATOM 1345 C C . LEU A 1 169 ? 7.720 -4.212 -10.345 1.00 91.12 169 LEU A C 1
ATOM 1347 O O . LEU A 1 169 ? 7.573 -3.158 -9.714 1.00 91.12 169 LEU A O 1
ATOM 1351 N N . GLY A 1 170 ? 7.608 -5.416 -9.795 1.00 87.88 170 GLY A N 1
ATOM 1352 C CA . GLY A 1 170 ? 7.478 -5.666 -8.366 1.00 87.88 170 GLY A CA 1
ATOM 1353 C C . GLY A 1 170 ? 8.824 -6.047 -7.757 1.00 87.88 170 GLY A C 1
ATOM 1354 O O . GLY A 1 170 ? 9.619 -6.760 -8.375 1.00 87.88 170 GLY A O 1
ATOM 1355 N N . SER A 1 171 ? 9.086 -5.600 -6.529 1.00 84.19 171 SER A N 1
ATOM 1356 C CA . SER A 1 171 ? 10.246 -6.061 -5.758 1.00 84.19 171 SER A CA 1
ATOM 1357 C C . SER A 1 171 ? 10.152 -7.572 -5.516 1.00 84.19 171 SER A C 1
ATOM 1359 O O . SER A 1 171 ? 9.066 -8.088 -5.235 1.00 84.19 171 SER A O 1
ATOM 1361 N N . GLY A 1 172 ? 11.262 -8.301 -5.628 1.00 73.50 172 GLY A N 1
ATOM 1362 C CA . GLY A 1 172 ? 11.289 -9.741 -5.372 1.00 73.50 172 GLY A CA 1
ATOM 1363 C C . GLY A 1 172 ? 11.011 -10.093 -3.902 1.00 73.50 172 GLY A C 1
ATOM 1364 O O . GLY A 1 172 ? 11.227 -9.291 -2.993 1.00 73.50 172 GLY A O 1
ATOM 1365 N N . LYS A 1 173 ? 10.576 -11.337 -3.642 1.00 58.91 173 LYS A N 1
ATOM 1366 C CA . LYS A 1 173 ? 10.329 -11.860 -2.277 1.00 58.91 173 LYS A CA 1
ATOM 1367 C C . LYS A 1 173 ? 11.577 -11.828 -1.375 1.00 58.91 173 LYS A C 1
ATOM 1369 O O . LYS A 1 173 ? 11.448 -11.804 -0.154 1.00 58.91 173 LYS A O 1
ATOM 1374 N N . ALA A 1 174 ? 12.777 -11.822 -1.960 1.00 53.84 174 ALA A N 1
ATOM 1375 C CA . ALA A 1 174 ? 14.042 -11.718 -1.229 1.00 53.84 174 ALA A CA 1
ATOM 1376 C C . ALA A 1 174 ? 14.180 -10.370 -0.498 1.00 53.84 174 ALA A C 1
ATOM 1378 O O . ALA A 1 174 ? 14.628 -10.333 0.644 1.00 53.84 174 ALA A O 1
ATOM 1379 N N . THR A 1 175 ? 13.694 -9.287 -1.106 1.00 55.12 175 THR A N 1
ATOM 1380 C CA . THR A 1 175 ? 13.687 -7.944 -0.517 1.00 55.12 175 THR A CA 1
ATOM 1381 C C . THR A 1 175 ? 12.633 -7.800 0.582 1.00 55.12 175 THR A C 1
ATOM 1383 O O . THR A 1 175 ? 12.869 -7.122 1.576 1.00 55.12 175 THR A O 1
ATOM 1386 N N . GLN A 1 176 ? 11.487 -8.484 0.455 1.00 56.34 176 GLN A N 1
ATOM 1387 C CA . GLN A 1 176 ? 10.494 -8.567 1.535 1.00 56.34 176 GLN A CA 1
ATOM 1388 C C . GLN A 1 176 ? 11.061 -9.281 2.766 1.00 56.34 176 GLN A C 1
ATOM 1390 O O . GLN A 1 176 ? 10.935 -8.756 3.863 1.00 56.34 176 GLN A O 1
ATOM 1395 N N . LYS A 1 177 ? 11.777 -10.402 2.583 1.00 54.81 177 LYS A N 1
ATOM 1396 C CA . LY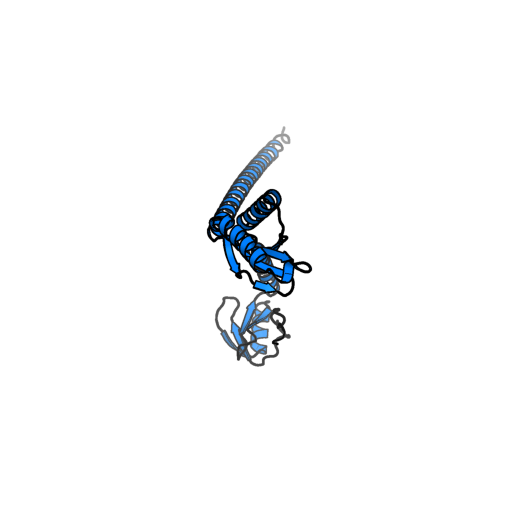S A 1 177 ? 12.488 -11.073 3.685 1.00 54.81 177 LYS A CA 1
ATOM 1397 C C . LYS A 1 177 ? 13.575 -10.201 4.304 1.00 54.81 177 LYS A C 1
ATOM 1399 O O . LYS A 1 177 ? 13.718 -10.195 5.515 1.00 54.81 177 LYS A O 1
ATOM 1404 N N . GLN A 1 178 ? 14.344 -9.470 3.498 1.00 58.59 178 GLN A N 1
ATOM 1405 C CA . GLN A 1 178 ? 15.366 -8.556 4.017 1.00 58.59 178 GLN A CA 1
ATOM 1406 C C . GLN A 1 178 ? 14.751 -7.406 4.820 1.00 58.59 178 GLN A C 1
ATOM 1408 O O . GLN A 1 178 ? 15.286 -7.066 5.866 1.00 58.59 178 GLN A O 1
ATOM 1413 N N . ARG A 1 179 ? 13.606 -6.859 4.391 1.00 61.19 179 ARG A N 1
ATOM 1414 C CA . ARG A 1 179 ? 12.844 -5.881 5.180 1.00 61.19 179 ARG A CA 1
ATOM 1415 C C . ARG A 1 179 ? 12.289 -6.482 6.468 1.00 61.19 179 ARG A C 1
ATOM 1417 O O . ARG A 1 179 ? 12.470 -5.871 7.503 1.00 61.19 179 ARG A O 1
ATOM 1424 N N . GLU A 1 180 ? 11.697 -7.677 6.426 1.00 64.12 180 GLU A N 1
ATOM 1425 C CA . GLU A 1 180 ? 11.224 -8.376 7.634 1.00 64.12 180 GLU A CA 1
ATOM 1426 C C . GLU A 1 180 ? 12.369 -8.663 8.616 1.00 64.12 180 GLU A C 1
ATOM 1428 O O . GLU A 1 180 ? 12.177 -8.586 9.823 1.00 64.12 180 GLU A O 1
ATOM 1433 N N . ILE A 1 181 ? 13.566 -8.987 8.114 1.00 65.69 181 ILE A N 1
ATOM 1434 C CA . ILE A 1 181 ? 14.761 -9.196 8.940 1.00 65.69 181 ILE A CA 1
ATOM 1435 C C . ILE A 1 181 ? 15.248 -7.870 9.535 1.00 65.69 181 ILE A C 1
ATOM 1437 O O . ILE A 1 181 ? 15.542 -7.825 10.721 1.00 65.69 181 ILE A O 1
ATOM 1441 N N . VAL A 1 182 ? 15.308 -6.791 8.749 1.00 67.75 182 VAL A N 1
ATOM 1442 C CA . VAL A 1 182 ? 15.713 -5.461 9.242 1.00 67.75 182 VAL A CA 1
ATOM 1443 C C . VAL A 1 182 ? 14.701 -4.903 10.241 1.00 67.75 182 VAL A C 1
ATOM 1445 O O . VAL A 1 182 ? 15.103 -4.341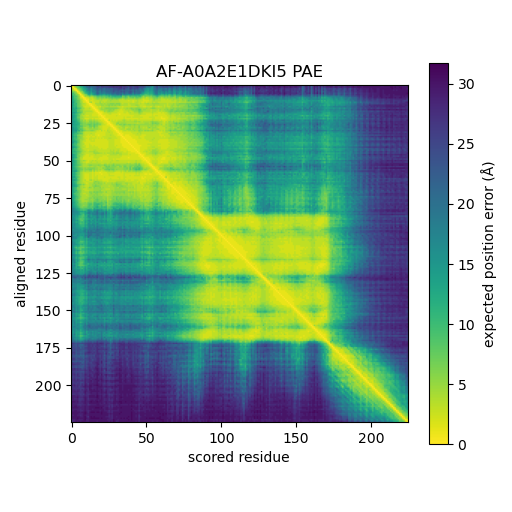 11.249 1.00 67.75 182 VAL A O 1
ATOM 1448 N N . GLU A 1 183 ? 13.406 -5.096 10.004 1.00 69.81 183 GLU A N 1
ATOM 1449 C CA . GLU A 1 183 ? 12.331 -4.682 10.909 1.00 69.81 183 GLU A CA 1
ATOM 1450 C C . GLU A 1 183 ? 12.375 -5.478 12.220 1.00 69.81 183 GLU A C 1
ATOM 1452 O O . GLU A 1 183 ? 12.237 -4.894 13.292 1.00 69.81 183 GLU A O 1
ATOM 1457 N N . LYS A 1 184 ? 12.658 -6.788 12.161 1.00 72.88 184 LYS A N 1
ATOM 1458 C CA . LYS A 1 184 ? 12.902 -7.607 13.359 1.00 72.88 184 LYS A CA 1
ATOM 1459 C C . LYS A 1 184 ? 14.128 -7.149 14.140 1.00 72.88 184 LYS A C 1
ATOM 1461 O O . LYS A 1 184 ? 14.003 -6.920 15.331 1.00 72.88 184 LYS A O 1
ATOM 1466 N N . LEU A 1 185 ? 15.260 -6.945 13.466 1.00 73.19 185 LEU A N 1
ATOM 1467 C CA . LEU A 1 185 ? 16.492 -6.474 14.105 1.00 73.19 185 LEU A CA 1
ATOM 1468 C C . LEU A 1 185 ? 16.321 -5.078 14.716 1.00 73.19 185 LEU A C 1
ATOM 1470 O O . LEU A 1 185 ? 16.804 -4.833 15.808 1.00 73.19 185 LEU A O 1
ATOM 1474 N N . GLN A 1 186 ? 15.613 -4.163 14.048 1.00 70.44 186 GLN A N 1
ATOM 1475 C CA . GLN A 1 186 ? 15.310 -2.847 14.619 1.00 70.44 186 GLN A CA 1
ATOM 1476 C C . GLN A 1 186 ? 14.396 -2.950 15.838 1.00 70.44 186 GLN A C 1
ATOM 1478 O O . GLN A 1 186 ? 14.595 -2.208 16.791 1.00 70.44 186 GLN A O 1
ATOM 1483 N N . THR A 1 187 ? 13.421 -3.860 15.825 1.00 73.44 187 THR A N 1
ATOM 1484 C CA . THR A 1 187 ? 12.534 -4.075 16.976 1.00 73.44 187 THR A CA 1
ATOM 1485 C C . THR A 1 187 ? 13.310 -4.669 18.152 1.00 73.44 187 THR A C 1
ATOM 1487 O O . THR A 1 187 ? 13.176 -4.162 19.254 1.00 73.44 187 THR A O 1
ATOM 1490 N N . GLU A 1 188 ? 14.182 -5.652 17.905 1.00 74.88 188 GLU A N 1
ATOM 1491 C CA . GLU A 1 188 ? 15.062 -6.254 18.920 1.00 74.88 188 GLU A CA 1
ATOM 1492 C C . GLU A 1 188 ? 16.030 -5.222 19.523 1.00 74.88 188 GLU A C 1
ATOM 1494 O O . GLU A 1 188 ? 16.123 -5.127 20.739 1.00 74.88 188 GLU A O 1
ATOM 1499 N N . ILE A 1 189 ? 16.669 -4.378 18.700 1.00 75.94 189 ILE A N 1
ATOM 1500 C CA . ILE A 1 189 ? 17.552 -3.299 19.184 1.00 75.94 189 ILE A CA 1
ATOM 1501 C C . ILE A 1 189 ? 16.767 -2.264 20.001 1.00 75.94 189 ILE A C 1
ATOM 1503 O O . ILE A 1 189 ? 17.237 -1.829 21.042 1.00 75.94 189 ILE A O 1
ATOM 1507 N N . THR A 1 190 ? 15.560 -1.886 19.565 1.00 73.44 190 THR A N 1
ATOM 1508 C CA . THR A 1 190 ? 14.737 -0.919 20.317 1.00 73.44 190 THR A CA 1
ATOM 1509 C C . THR A 1 190 ? 14.250 -1.513 21.644 1.00 73.44 190 THR A C 1
ATOM 1511 O O . THR A 1 190 ? 14.134 -0.797 22.629 1.00 73.44 190 THR A O 1
ATOM 1514 N N . GLU A 1 191 ? 13.942 -2.813 21.684 1.00 71.19 191 GLU A N 1
ATOM 1515 C CA . GLU A 1 191 ? 13.563 -3.515 22.916 1.00 71.19 191 GLU A CA 1
ATOM 1516 C C . GLU A 1 191 ? 14.749 -3.648 23.885 1.00 71.19 191 GLU A C 1
ATOM 1518 O O . GLU A 1 191 ? 14.555 -3.468 25.087 1.00 71.19 191 GLU A O 1
ATOM 1523 N N . GLU A 1 192 ? 15.962 -3.900 23.379 1.00 68.62 192 GLU A N 1
ATOM 1524 C CA . GLU A 1 192 ? 17.194 -3.911 24.180 1.00 68.62 192 GLU A CA 1
ATOM 1525 C C . GLU A 1 192 ? 17.531 -2.513 24.727 1.00 68.62 192 GLU A C 1
ATOM 1527 O O . GLU A 1 192 ? 17.687 -2.381 25.939 1.00 68.62 192 GLU A O 1
ATOM 1532 N N . GLU A 1 193 ? 17.537 -1.466 23.891 1.00 70.31 193 GLU A N 1
ATOM 1533 C CA . GLU A 1 193 ? 17.820 -0.080 24.315 1.00 70.31 193 GLU A CA 1
ATOM 1534 C C . GLU A 1 193 ? 16.815 0.416 25.371 1.00 70.31 193 GLU A C 1
ATOM 1536 O O . GLU A 1 193 ? 17.210 0.983 26.385 1.00 70.31 193 GLU A O 1
ATOM 1541 N N . VAL A 1 194 ? 15.517 0.132 25.201 1.00 71.62 194 VAL A N 1
ATOM 1542 C CA . VAL A 1 194 ? 14.490 0.489 26.200 1.00 71.62 194 VAL A CA 1
ATOM 1543 C C . VAL A 1 194 ? 14.660 -0.316 27.494 1.00 71.62 194 VAL A C 1
ATOM 1545 O O . VAL A 1 194 ? 14.356 0.188 28.572 1.00 71.62 194 VAL A O 1
ATOM 1548 N N . SER A 1 195 ? 15.137 -1.563 27.427 1.00 70.75 195 SER A N 1
ATOM 1549 C CA . SER A 1 195 ? 15.394 -2.366 28.629 1.00 70.75 195 SER A CA 1
ATOM 1550 C C . SER A 1 195 ? 16.620 -1.890 29.414 1.00 70.75 195 SER A C 1
ATOM 1552 O O . SER A 1 195 ? 16.588 -1.916 30.645 1.00 70.75 195 SER A O 1
ATOM 1554 N N . GLU A 1 196 ? 17.660 -1.423 28.717 1.00 68.38 196 GLU A N 1
ATOM 1555 C CA . GLU A 1 196 ? 18.850 -0.832 29.332 1.00 68.38 196 GLU A CA 1
ATOM 1556 C C . GLU A 1 196 ? 18.504 0.514 29.985 1.00 68.38 196 GLU A C 1
ATOM 1558 O O . GLU A 1 196 ? 18.788 0.683 31.170 1.00 68.38 196 GLU A O 1
ATOM 1563 N N . GLU A 1 197 ? 17.776 1.404 29.298 1.00 66.12 197 GLU A N 1
ATOM 1564 C CA . GLU A 1 197 ? 17.340 2.696 29.859 1.00 66.12 197 GLU A CA 1
ATOM 1565 C C . GLU A 1 197 ? 16.447 2.529 31.102 1.00 66.12 197 GLU A C 1
ATOM 1567 O O . GLU A 1 197 ? 16.656 3.199 32.111 1.00 66.12 197 GLU A O 1
ATOM 1572 N N . VAL A 1 198 ? 15.496 1.585 31.088 1.00 70.06 198 VAL A N 1
ATOM 1573 C CA . VAL A 1 198 ? 14.652 1.299 32.265 1.00 70.06 198 VAL A CA 1
ATOM 1574 C C . VAL A 1 198 ? 15.481 0.725 33.419 1.00 70.06 198 VAL A C 1
ATOM 1576 O O . VAL A 1 198 ? 15.189 1.000 34.579 1.00 70.06 198 VAL A O 1
ATOM 1579 N N . SER A 1 199 ? 16.517 -0.068 33.134 1.00 66.94 199 SER A N 1
ATOM 1580 C CA . SER A 1 199 ? 17.397 -0.597 34.182 1.00 66.94 199 SER A CA 1
ATOM 1581 C C . SER A 1 199 ? 18.297 0.475 34.803 1.00 66.94 199 SER A C 1
ATOM 1583 O O . SER A 1 199 ? 18.538 0.433 36.010 1.00 66.94 199 SER A O 1
ATOM 1585 N N . GLU A 1 200 ? 18.739 1.455 34.010 1.00 67.50 200 GLU A N 1
ATOM 1586 C CA . GLU A 1 200 ? 19.501 2.606 34.494 1.00 67.50 200 GLU A CA 1
ATOM 1587 C C . GLU A 1 200 ? 18.614 3.540 35.331 1.00 67.50 200 GLU A C 1
ATOM 1589 O O . GLU A 1 200 ? 18.993 3.856 36.458 1.00 67.50 200 GLU A O 1
ATOM 1594 N N . GLU A 1 201 ? 17.397 3.873 34.881 1.00 64.75 201 GLU A N 1
ATOM 1595 C CA . GLU A 1 201 ? 16.460 4.721 35.644 1.00 64.75 201 GLU A CA 1
ATOM 1596 C C . GLU A 1 201 ? 16.046 4.091 36.986 1.00 64.75 201 GLU A C 1
ATOM 1598 O O . GLU A 1 201 ? 16.017 4.780 38.006 1.00 64.75 201 GLU A O 1
ATOM 1603 N N . VAL A 1 202 ? 15.793 2.776 37.027 1.00 66.06 202 VAL A N 1
ATOM 1604 C CA . VAL A 1 202 ? 15.479 2.069 38.286 1.00 66.06 202 VAL A CA 1
ATOM 1605 C C . VAL A 1 202 ? 16.679 2.087 39.240 1.00 66.06 202 VAL A C 1
ATOM 1607 O O . VAL A 1 202 ? 16.501 2.234 40.448 1.00 66.06 202 VAL A O 1
ATOM 1610 N N . SER A 1 203 ? 17.905 1.996 38.714 1.00 64.06 203 SER A N 1
ATOM 1611 C CA . SER A 1 203 ? 19.121 2.074 39.533 1.00 64.06 203 SER A CA 1
ATOM 1612 C C . SER A 1 203 ? 19.407 3.486 40.064 1.00 64.06 203 SER A C 1
ATOM 1614 O O . SER A 1 203 ? 19.953 3.629 41.160 1.00 64.06 203 SER A O 1
ATOM 1616 N N . GLU A 1 204 ? 19.020 4.529 39.322 1.00 63.41 204 GLU A N 1
ATOM 1617 C CA . GLU A 1 204 ? 19.135 5.928 39.748 1.00 63.41 204 GLU A CA 1
ATOM 1618 C C . GLU A 1 204 ? 18.055 6.310 40.777 1.00 63.41 204 GLU A C 1
ATOM 1620 O O . GLU A 1 204 ? 18.355 7.036 41.730 1.00 63.41 204 GLU A O 1
ATOM 1625 N N . GLU A 1 205 ? 16.827 5.787 40.651 1.00 59.12 205 GLU A N 1
ATOM 1626 C CA . GLU A 1 205 ? 15.766 5.955 41.657 1.00 59.12 205 GLU A CA 1
ATOM 1627 C C . GLU A 1 205 ? 16.084 5.222 42.973 1.00 59.12 205 GLU A C 1
ATOM 1629 O O . GLU A 1 205 ? 15.879 5.796 44.046 1.00 59.12 205 GLU A O 1
ATOM 1634 N N . GLU A 1 206 ? 16.641 4.003 42.927 1.00 56.69 206 GLU A N 1
ATOM 1635 C CA . GLU A 1 206 ? 17.067 3.281 44.140 1.00 56.69 206 GLU A CA 1
ATOM 1636 C C . GLU A 1 206 ? 18.184 4.037 44.881 1.00 56.69 206 GLU A C 1
ATOM 1638 O O . GLU A 1 206 ? 18.096 4.221 46.098 1.00 56.69 206 GLU A O 1
ATOM 1643 N N . GLN A 1 207 ? 19.172 4.581 44.159 1.00 56.81 207 GLN A N 1
ATOM 1644 C CA . GLN A 1 207 ? 20.244 5.390 44.757 1.00 56.81 207 GLN A CA 1
ATOM 1645 C C . GLN A 1 207 ? 19.740 6.720 45.326 1.00 56.81 207 GLN A C 1
ATOM 1647 O O . GLN A 1 207 ? 20.239 7.170 46.355 1.00 56.81 207 GLN A O 1
ATOM 1652 N N . GLN A 1 208 ? 18.750 7.363 44.698 1.00 57.75 208 GLN A N 1
ATOM 1653 C CA . GLN A 1 208 ? 18.141 8.558 45.283 1.00 57.75 208 GLN A CA 1
ATOM 1654 C C . GLN A 1 208 ? 17.347 8.225 46.542 1.00 57.75 208 GLN A C 1
ATOM 1656 O O . GLN A 1 208 ? 17.401 9.016 47.478 1.00 57.75 208 GLN A O 1
ATOM 1661 N N . SER A 1 209 ? 16.673 7.071 46.599 1.00 55.22 209 SER A N 1
ATOM 1662 C CA . SER A 1 209 ? 15.902 6.649 47.773 1.00 55.22 209 SER A CA 1
ATOM 1663 C C . SER A 1 209 ? 16.773 6.327 48.998 1.00 55.22 209 SER A C 1
ATOM 1665 O O . SER A 1 209 ? 16.428 6.758 50.097 1.00 55.22 209 SER A O 1
ATOM 1667 N N . GLU A 1 210 ? 17.942 5.693 48.816 1.00 54.91 210 GLU A N 1
ATOM 1668 C CA . GLU A 1 210 ? 18.900 5.442 49.912 1.00 54.91 210 GLU A CA 1
ATOM 1669 C C . GLU A 1 210 ? 19.502 6.747 50.470 1.00 54.91 210 GLU A C 1
ATOM 1671 O O . GLU A 1 210 ? 19.706 6.877 51.676 1.00 54.91 210 GLU A O 1
ATOM 1676 N N . VAL A 1 211 ? 19.723 7.763 49.626 1.00 53.97 211 VAL A N 1
ATOM 1677 C CA . VAL A 1 211 ? 20.304 9.049 50.062 1.00 53.97 211 VAL A CA 1
ATOM 1678 C C . VAL A 1 211 ? 19.308 9.899 50.874 1.00 53.97 211 VAL A C 1
ATOM 1680 O O . VAL A 1 211 ? 19.734 10.701 51.713 1.00 53.97 211 VAL A O 1
ATOM 1683 N N . VAL A 1 212 ? 17.990 9.729 50.684 1.00 54.78 212 VAL A N 1
ATOM 1684 C CA . VAL A 1 212 ? 16.979 10.431 51.507 1.00 54.78 212 VAL A CA 1
ATOM 1685 C C . VAL A 1 212 ? 16.823 9.787 52.889 1.00 54.78 212 VAL A C 1
ATOM 1687 O O . VAL A 1 212 ? 16.625 10.505 53.866 1.00 54.78 212 VAL A O 1
ATOM 1690 N N . GLU A 1 213 ? 16.976 8.461 53.003 1.00 51.25 213 GLU A N 1
ATOM 1691 C CA . GLU A 1 213 ? 16.926 7.769 54.303 1.00 51.25 213 GLU A CA 1
ATOM 1692 C C . GLU A 1 213 ? 18.137 8.101 55.194 1.00 51.25 213 GLU A C 1
ATOM 1694 O O . GLU A 1 213 ? 17.980 8.269 56.406 1.00 51.25 213 GLU A O 1
ATOM 1699 N N . ASP A 1 214 ? 19.332 8.274 54.618 1.00 51.47 214 ASP A N 1
ATOM 1700 C CA . ASP A 1 214 ? 20.524 8.656 55.390 1.00 51.47 214 ASP A CA 1
ATOM 1701 C C . ASP A 1 214 ? 20.494 10.126 55.855 1.00 51.47 214 ASP A C 1
ATOM 1703 O O . ASP A 1 214 ? 21.030 10.450 56.918 1.00 51.47 214 ASP A O 1
ATOM 1707 N N . THR A 1 215 ? 19.825 11.023 55.120 1.00 52.59 215 THR A N 1
ATOM 1708 C CA . THR A 1 215 ? 19.725 12.447 55.500 1.00 52.59 215 THR A CA 1
ATOM 1709 C C . THR A 1 215 ? 18.667 12.723 56.574 1.00 52.59 215 THR A C 1
ATOM 1711 O O . THR A 1 215 ? 18.894 13.583 57.425 1.00 52.59 215 THR A O 1
ATOM 1714 N N . GLU A 1 216 ? 17.568 11.962 56.634 1.00 50.00 216 GLU A N 1
ATOM 1715 C CA . GLU A 1 216 ? 16.588 12.079 57.732 1.00 50.00 216 GLU A CA 1
ATOM 1716 C C . GLU A 1 216 ? 17.115 11.522 59.072 1.00 50.00 216 GLU A C 1
ATOM 1718 O O . GLU A 1 216 ? 16.693 11.959 60.147 1.00 50.00 216 GLU A O 1
ATOM 1723 N N . ASN A 1 217 ? 18.081 10.598 59.046 1.00 49.06 217 ASN A N 1
ATOM 1724 C CA . ASN A 1 217 ? 18.628 9.997 60.266 1.00 49.06 217 ASN A CA 1
ATOM 1725 C C . ASN A 1 217 ? 19.737 10.851 60.919 1.00 49.06 217 ASN A C 1
ATOM 1727 O O . ASN A 1 217 ? 19.985 10.726 62.120 1.00 49.06 217 ASN A O 1
ATOM 1731 N N . GLU A 1 218 ? 20.380 11.746 60.160 1.00 47.75 218 GLU A N 1
ATOM 1732 C CA . GLU A 1 218 ? 21.427 12.646 60.671 1.00 47.75 218 GLU A CA 1
ATOM 1733 C C . GLU A 1 218 ? 20.842 13.906 61.344 1.00 47.75 218 GLU A C 1
ATOM 1735 O O . GLU A 1 218 ? 21.400 14.397 62.327 1.00 47.75 218 GLU A O 1
ATOM 1740 N N . GLU A 1 219 ? 19.661 14.375 60.920 1.00 48.25 219 GLU A N 1
ATOM 1741 C CA . GLU A 1 219 ? 19.018 15.571 61.497 1.00 48.25 219 GLU A CA 1
ATOM 1742 C C . GLU A 1 219 ? 18.395 15.316 62.889 1.00 48.25 219 GLU A C 1
ATOM 1744 O O . GLU A 1 219 ? 18.174 16.247 63.662 1.00 48.25 219 GLU A O 1
ATOM 1749 N N . THR A 1 220 ? 18.191 14.052 63.284 1.00 44.50 220 THR A N 1
ATOM 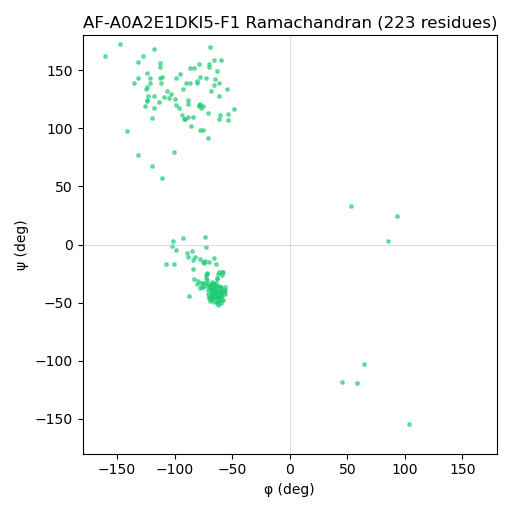1750 C CA . THR A 1 220 ? 17.592 13.715 64.594 1.00 44.50 220 THR A CA 1
ATOM 1751 C C . THR A 1 220 ? 18.610 13.667 65.750 1.00 44.50 220 THR A C 1
ATOM 1753 O O . THR A 1 220 ? 18.219 13.503 66.908 1.00 44.50 220 THR A O 1
ATOM 1756 N N . VAL A 1 221 ? 19.916 13.804 65.480 1.00 50.88 221 VAL A N 1
ATOM 1757 C CA . VAL A 1 221 ? 20.975 13.641 66.502 1.00 50.88 221 VAL A CA 1
ATOM 1758 C C . VAL A 1 221 ? 21.502 14.982 67.046 1.00 50.88 221 VAL A C 1
ATOM 1760 O O . VAL A 1 221 ? 22.058 15.007 68.145 1.00 50.88 221 VAL A O 1
ATOM 1763 N N . GLU A 1 222 ? 21.266 16.116 66.373 1.00 49.62 222 GLU A N 1
ATOM 1764 C CA . GLU A 1 222 ? 21.739 17.436 66.844 1.00 49.62 222 GLU A CA 1
ATOM 1765 C C . GLU A 1 222 ? 20.770 18.195 67.778 1.00 49.62 222 GLU A C 1
ATOM 1767 O O . GLU A 1 222 ? 21.178 19.185 68.383 1.00 49.62 222 GLU A O 1
ATOM 1772 N N . GLU A 1 223 ? 19.531 17.733 68.003 1.00 49.31 223 GLU A N 1
ATOM 1773 C CA . GLU A 1 223 ? 18.580 18.422 68.905 1.00 49.31 223 GLU A CA 1
ATOM 1774 C C . GLU A 1 223 ? 18.593 17.938 70.372 1.00 49.31 223 GLU A C 1
ATOM 1776 O O . GLU A 1 223 ? 17.807 18.407 71.198 1.00 49.31 223 GLU A O 1
ATOM 1781 N N . THR A 1 224 ? 19.513 17.041 70.752 1.00 50.34 224 THR A N 1
ATOM 1782 C CA . THR A 1 224 ? 19.720 16.665 72.163 1.00 50.34 224 THR A CA 1
ATOM 1783 C C . THR A 1 224 ? 21.195 16.683 72.560 1.00 50.34 224 THR A C 1
ATOM 1785 O O . THR A 1 224 ? 21.830 15.636 72.696 1.00 50.34 224 THR A O 1
ATOM 1788 N N . SER A 1 225 ? 21.762 17.868 72.780 1.00 42.81 225 SER A N 1
ATOM 1789 C CA . SER A 1 225 ? 22.974 18.069 73.593 1.00 42.81 225 SER A CA 1
ATOM 1790 C C . SER A 1 225 ? 23.005 19.462 74.204 1.00 42.81 225 SER A C 1
ATOM 1792 O O . SER A 1 225 ? 22.658 20.429 73.494 1.00 42.81 225 SER A O 1
#

Secondary structure (DSSP, 8-state):
-------SPPBGGG---SEEEEE-TTS-EEEEEEHHHHHHHHHHTT-EEEEEETTSSSPEEEEE-HHHHHHHHHHHHHHHHHHS----EEEEEE-TT--HHHHHHHHHHHHHHHHHT-EEEEEEEP-GGGGG-HHHHHHHHHHHHHHHTTTEEEEEEEEEETTEEEEEEEEPHHHHHHHHHHHHHHHHHHHHHHHHHHHHHHHHHHHHHHHHHHHHHHTTSTT--

Nearest PDB structures (foldseek):
  5lmr-assembly1_X  TM=8.567E-01  e=2.800E-21  Thermus thermophilus HB8
  5lmv-assembly1_X  TM=6.391E-01  e=1.648E-19  Thermus thermophilus HB8
  1tig-assembly1_A  TM=9.696E-01  e=3.322E-11  Geobacillus stearothermophilus
  7po1-assembly1_8  TM=6.110E-01  e=2.498E-13  Homo sapiens
  6vrj-assembly1_A  TM=9.044E-01  e=1.725E-09  Pseudomonas aeruginosa

Mean predicted aligned error: 15.06 Å

Sequence (225 aa):
MATPQNQEPRINDQIRAQEVRLVSYDGEQVGIRSLNEALNMAQDMDLDLVEVAGQATPPVCRIMDYGKFKYEQSQKAKESRKKSTHILVKEMKYRPKIGVGDFNTKTRKVEEFLKEGSKVKVTIMFRGREMQHPELGARILENVADAVAEVGHIEVYPEREGRNMTMVLGSGKATQKQREIVEKLQTEITEEEVSEEVSEEVSEEEQQSEVVEDTENEETVEETS